Protein AF-A0A7Y4QBX5-F1 (afdb_monomer_lite)

Radius of gyration: 26.37 Å; chains: 1; bounding box: 96×50×68 Å

Foldseek 3Di:
DDDDDDDDDDPDDPPPDPDPPCPPPPPAQPLQCVPCPVNDDLVDADDPQPDDDPPVLPAFLDDPDHDDSLQVVLVVCQQPFLLLAQVSPAHQCQALPVVVQGHHPDQFGFADAGTDPGGGDRPPCVRSDPQQFDDPVSPARHPVSVVVVLSLDCGHRFQVVPPPGNHVVVSVVSLVVRVNSVSSCCSRPNDD

Structure (mmCIF, N/CA/C/O backbone):
data_AF-A0A7Y4QBX5-F1
#
_entry.id   AF-A0A7Y4QBX5-F1
#
loop_
_atom_site.group_PDB
_atom_site.id
_atom_site.type_symbol
_atom_site.label_atom_id
_atom_site.label_alt_id
_atom_site.label_comp_id
_atom_site.label_asym_id
_atom_site.label_entity_id
_atom_site.label_seq_id
_atom_site.pdbx_PDB_ins_code
_atom_site.Cartn_x
_atom_site.Cartn_y
_atom_site.Cartn_z
_atom_site.occupancy
_atom_site.B_iso_or_equiv
_atom_site.auth_seq_id
_atom_site.auth_comp_id
_atom_site.auth_asym_id
_atom_site.auth_atom_id
_atom_site.pdbx_PDB_model_num
ATOM 1 N N . MET A 1 1 ? 78.819 -32.591 42.855 1.00 45.09 1 MET A N 1
ATOM 2 C CA . MET A 1 1 ? 78.230 -32.259 41.538 1.00 45.09 1 MET A CA 1
ATOM 3 C C . MET A 1 1 ? 76.715 -32.407 41.640 1.00 45.09 1 MET A C 1
ATOM 5 O O . MET A 1 1 ? 76.197 -33.494 41.429 1.00 45.09 1 MET A O 1
ATOM 9 N N . LEU A 1 2 ? 76.023 -31.345 42.063 1.00 40.00 2 LEU A N 1
ATOM 10 C CA . LEU A 1 2 ? 74.557 -31.274 42.110 1.00 40.00 2 LEU A CA 1
ATOM 11 C C . LEU A 1 2 ? 74.053 -30.807 40.735 1.00 40.00 2 LEU A C 1
ATOM 13 O O . LEU A 1 2 ? 74.530 -29.790 40.237 1.00 40.00 2 LEU A O 1
ATOM 17 N N . LYS A 1 3 ? 73.114 -31.536 40.121 1.00 47.19 3 LYS A N 1
ATOM 18 C CA . LYS A 1 3 ? 72.384 -31.085 38.924 1.00 47.19 3 LYS A CA 1
ATOM 19 C C . LYS A 1 3 ? 71.054 -30.446 39.356 1.00 47.19 3 LYS A C 1
ATOM 21 O O . LYS A 1 3 ? 70.374 -31.047 40.187 1.00 47.19 3 LYS A O 1
ATOM 26 N N . PRO A 1 4 ? 70.662 -29.281 38.815 1.00 55.44 4 PRO A N 1
ATOM 27 C CA . PRO A 1 4 ? 69.373 -28.673 39.117 1.00 55.44 4 PRO A CA 1
ATOM 28 C C . PRO A 1 4 ? 68.246 -29.368 38.337 1.00 55.44 4 PRO A C 1
ATOM 30 O O . PRO A 1 4 ? 68.368 -29.637 37.142 1.00 55.44 4 PRO A O 1
ATOM 33 N N . PHE A 1 5 ? 67.153 -29.668 39.037 1.00 47.38 5 PHE A N 1
ATOM 34 C CA . PHE A 1 5 ? 65.905 -30.187 38.482 1.00 47.38 5 PHE A CA 1
ATOM 35 C C . PHE A 1 5 ? 65.088 -28.998 37.951 1.00 47.38 5 PHE A C 1
ATOM 37 O O . PHE A 1 5 ? 64.531 -28.229 38.731 1.00 47.38 5 PHE A O 1
ATOM 44 N N . SER A 1 6 ? 65.038 -28.814 36.631 1.00 53.28 6 SER A N 1
ATOM 45 C CA . SER A 1 6 ? 64.137 -27.840 36.004 1.00 53.28 6 SER A CA 1
ATOM 46 C C . SER A 1 6 ? 62.733 -28.435 35.910 1.00 53.28 6 SER A C 1
ATOM 48 O O . SER A 1 6 ? 62.487 -29.346 35.123 1.00 53.28 6 SER A O 1
ATOM 50 N N . ILE A 1 7 ? 61.813 -27.920 36.724 1.00 52.97 7 ILE A N 1
ATOM 51 C CA . ILE A 1 7 ? 60.379 -28.213 36.650 1.00 52.97 7 ILE A CA 1
ATOM 52 C C . ILE A 1 7 ? 59.801 -27.417 35.473 1.00 52.97 7 ILE A C 1
ATOM 54 O O . ILE A 1 7 ? 59.701 -26.194 35.534 1.00 52.97 7 ILE A O 1
ATOM 58 N N . PHE A 1 8 ? 59.429 -28.104 34.392 1.00 51.44 8 PHE A N 1
ATOM 59 C CA . PHE A 1 8 ? 58.626 -27.527 33.313 1.00 51.44 8 PHE A CA 1
ATOM 60 C C . PHE A 1 8 ? 57.148 -27.577 33.725 1.00 51.44 8 PHE A C 1
ATOM 62 O O . PHE A 1 8 ? 56.535 -28.643 33.738 1.00 51.44 8 PHE A O 1
ATOM 69 N N . ILE A 1 9 ? 56.576 -26.425 34.083 1.00 53.94 9 ILE A N 1
ATOM 70 C CA . ILE A 1 9 ? 55.129 -26.267 34.275 1.00 53.94 9 ILE A CA 1
ATOM 71 C C . ILE A 1 9 ? 54.486 -26.211 32.885 1.00 53.94 9 ILE A C 1
ATOM 73 O O . ILE A 1 9 ? 54.636 -25.233 32.155 1.00 53.94 9 ILE A O 1
ATOM 77 N N . LEU A 1 10 ? 53.792 -27.284 32.506 1.00 51.03 10 LEU A N 1
ATOM 78 C CA . LEU A 1 10 ? 52.988 -27.348 31.289 1.00 51.03 10 LEU A CA 1
ATOM 79 C C . LEU A 1 10 ? 51.648 -26.639 31.551 1.00 51.03 10 LEU A C 1
ATOM 81 O O . LEU A 1 10 ? 50.727 -27.224 32.116 1.00 51.03 10 LEU A O 1
ATOM 85 N N . CYS A 1 11 ? 51.545 -25.364 31.169 1.00 46.53 11 CYS A N 1
ATOM 86 C CA . CYS A 1 11 ? 50.270 -24.646 31.125 1.00 46.53 11 CYS A CA 1
ATOM 87 C C . CYS A 1 11 ? 49.366 -25.275 30.055 1.00 46.53 11 CYS A C 1
ATOM 89 O O . CYS A 1 11 ? 49.568 -25.065 28.859 1.00 46.53 11 CYS A O 1
ATOM 91 N N . ALA A 1 12 ? 48.360 -26.038 30.481 1.00 54.25 12 ALA A N 1
ATOM 92 C CA . ALA A 1 12 ? 47.286 -26.495 29.612 1.00 54.25 12 ALA A CA 1
ATOM 93 C C . ALA A 1 12 ? 46.386 -25.301 29.251 1.00 54.25 12 ALA A C 1
ATOM 95 O O . ALA A 1 12 ? 45.578 -24.844 30.058 1.00 54.25 12 ALA A O 1
ATOM 96 N N . VAL A 1 13 ? 46.542 -24.776 28.035 1.00 56.28 13 VAL A N 1
ATOM 97 C CA . VAL A 1 13 ? 45.621 -23.791 27.458 1.00 56.28 13 VAL A CA 1
ATOM 98 C C . VAL A 1 13 ? 44.346 -24.529 27.054 1.00 56.28 13 VAL A C 1
ATOM 100 O O . VAL A 1 13 ? 44.310 -25.229 26.044 1.00 56.28 13 VAL A O 1
ATOM 103 N N . VAL A 1 14 ? 43.295 -24.394 27.861 1.00 56.50 14 VAL A N 1
ATOM 104 C CA . VAL A 1 14 ? 41.948 -24.852 27.509 1.00 56.50 14 VAL A CA 1
ATOM 105 C C . VAL A 1 14 ? 41.384 -23.869 26.485 1.00 56.50 14 VAL A C 1
ATOM 107 O O . VAL A 1 14 ? 40.924 -22.785 26.838 1.00 56.50 14 VAL A O 1
ATOM 110 N N . MET A 1 15 ? 41.439 -24.225 25.201 1.00 51.78 15 MET A N 1
ATOM 111 C CA . MET A 1 15 ? 40.696 -23.504 24.170 1.00 51.78 15 MET A CA 1
ATOM 112 C C . MET A 1 15 ? 39.217 -23.879 24.285 1.00 51.78 15 MET A C 1
ATOM 114 O O . MET A 1 15 ? 38.776 -24.901 23.762 1.00 51.78 15 MET A O 1
ATOM 118 N N . ALA A 1 16 ? 38.452 -23.057 25.003 1.00 53.16 16 ALA A N 1
ATOM 119 C CA . ALA A 1 16 ? 36.998 -23.092 24.960 1.00 53.16 16 ALA A CA 1
ATOM 120 C C . ALA A 1 16 ? 36.542 -22.576 23.586 1.00 53.16 16 ALA A C 1
ATOM 122 O O . ALA A 1 16 ? 36.486 -21.373 23.334 1.00 53.16 16 ALA A O 1
ATOM 123 N N . SER A 1 17 ? 36.268 -23.507 22.674 1.00 52.62 17 SER A N 1
ATOM 124 C CA . SER A 1 17 ? 35.617 -23.221 21.400 1.00 52.62 17 SER A CA 1
ATOM 125 C C . SER A 1 17 ? 34.136 -22.950 21.664 1.00 52.62 17 SER A C 1
ATOM 127 O O . SER A 1 17 ? 33.346 -23.877 21.825 1.00 52.62 17 SER A O 1
ATOM 129 N N . CYS A 1 18 ? 33.752 -21.676 21.740 1.00 46.62 18 CYS A N 1
ATOM 130 C CA . CYS A 1 18 ? 32.351 -21.277 21.652 1.00 46.62 18 CYS A CA 1
ATOM 131 C C . CYS A 1 18 ? 31.893 -21.417 20.196 1.00 46.62 18 CYS A C 1
ATOM 133 O O . CYS A 1 18 ? 31.931 -20.457 19.426 1.00 46.62 18 CYS A O 1
ATOM 135 N N . SER A 1 19 ? 31.433 -22.603 19.805 1.00 48.06 19 SER A N 1
ATOM 136 C CA . SER A 1 19 ? 30.523 -22.706 18.669 1.00 48.06 19 SER A CA 1
ATOM 137 C C . SER A 1 19 ? 29.217 -22.029 19.079 1.00 48.06 19 SER A C 1
ATOM 139 O O . SER A 1 19 ? 28.492 -22.542 19.928 1.00 48.06 19 SER A O 1
ATOM 141 N N . LYS A 1 20 ? 28.919 -20.859 18.500 1.00 43.41 20 LYS A N 1
ATOM 142 C CA . LYS A 1 20 ? 27.542 -20.358 18.441 1.00 43.41 20 LYS A CA 1
ATOM 143 C C . LYS A 1 20 ? 26.736 -21.440 17.727 1.00 43.41 20 LYS A C 1
ATOM 145 O O . LYS A 1 20 ? 26.788 -21.537 16.503 1.00 43.41 20 LYS A O 1
ATOM 150 N N . GLU A 1 21 ? 26.054 -22.290 18.485 1.00 41.25 21 GLU A N 1
ATOM 151 C CA . GLU A 1 21 ? 25.015 -23.132 17.918 1.00 41.25 21 GLU A CA 1
ATOM 152 C C . GLU A 1 21 ? 23.962 -22.189 17.343 1.00 41.25 21 GLU A C 1
ATOM 154 O O . GLU A 1 21 ? 23.357 -21.380 18.048 1.00 41.25 21 GLU A O 1
ATOM 159 N N . ASN A 1 22 ? 23.822 -22.216 16.021 1.00 45.41 22 ASN A N 1
ATOM 160 C CA . ASN A 1 22 ? 22.822 -21.444 15.307 1.00 45.41 22 ASN A CA 1
ATOM 161 C C . ASN A 1 22 ? 21.465 -22.144 15.453 1.00 45.41 22 ASN A C 1
ATOM 163 O O . ASN A 1 22 ? 20.907 -22.663 14.492 1.00 45.41 22 ASN A O 1
ATOM 167 N N . THR A 1 23 ? 20.944 -22.176 16.677 1.00 37.47 23 THR A N 1
ATOM 168 C CA . THR A 1 23 ? 19.621 -22.713 17.031 1.00 37.47 23 THR A CA 1
ATOM 169 C C . THR A 1 23 ? 18.526 -21.657 16.806 1.00 37.47 23 THR A C 1
ATOM 171 O O . THR A 1 23 ? 17.507 -21.644 17.484 1.00 37.47 23 THR A O 1
ATOM 174 N N . ALA A 1 24 ? 18.741 -20.726 15.867 1.00 41.31 24 ALA A N 1
ATOM 175 C CA . ALA A 1 24 ? 17.918 -19.532 15.657 1.00 41.31 24 ALA A CA 1
ATOM 176 C C . ALA A 1 24 ? 16.881 -19.662 14.524 1.00 41.31 24 ALA A C 1
ATOM 178 O O . ALA A 1 24 ? 16.290 -18.666 14.119 1.00 41.31 24 ALA A O 1
ATOM 179 N N . THR A 1 25 ? 16.648 -20.856 13.972 1.00 49.91 25 THR A N 1
ATOM 180 C CA . THR A 1 25 ? 15.814 -21.012 12.763 1.00 49.91 25 THR A CA 1
ATOM 181 C C . THR A 1 25 ? 14.385 -21.496 13.024 1.00 49.91 25 THR A C 1
ATOM 183 O O . THR A 1 25 ? 13.549 -21.411 12.127 1.00 49.91 25 THR A O 1
ATOM 186 N N . VAL A 1 26 ? 14.058 -21.964 14.234 1.00 47.94 26 VAL A N 1
ATOM 187 C CA . VAL A 1 26 ? 12.742 -22.579 14.513 1.00 47.94 26 VAL A CA 1
ATOM 188 C C . VAL A 1 26 ? 11.731 -21.589 15.118 1.00 47.94 26 VAL A C 1
ATOM 190 O O . VAL A 1 26 ? 10.542 -21.680 14.818 1.00 47.94 26 VAL A O 1
ATOM 193 N N . GLU A 1 27 ? 12.186 -20.581 15.870 1.00 59.06 27 GLU A N 1
ATOM 194 C CA . GLU A 1 27 ? 11.319 -19.605 16.567 1.00 59.06 27 GLU A CA 1
ATOM 195 C C . GLU A 1 27 ? 11.156 -18.250 15.864 1.00 59.06 27 GLU A C 1
ATOM 197 O O . GLU A 1 27 ? 10.423 -17.384 16.338 1.00 59.06 27 GLU A O 1
ATOM 202 N N . GLN A 1 28 ? 11.809 -18.031 14.723 1.00 78.56 28 GLN A N 1
ATOM 203 C CA . GLN A 1 28 ? 11.691 -16.753 14.032 1.00 78.56 28 GLN A CA 1
ATOM 204 C C . GLN A 1 28 ? 10.324 -16.658 13.324 1.00 78.56 28 GLN A C 1
ATOM 206 O O . GLN A 1 28 ? 9.908 -17.580 12.606 1.00 78.56 28 GLN A O 1
ATOM 211 N N . TYR A 1 29 ? 9.645 -15.524 13.520 1.00 90.94 29 TYR A N 1
ATOM 212 C CA . TYR A 1 29 ? 8.419 -15.115 12.824 1.00 90.94 29 TYR A CA 1
ATOM 213 C C . TYR A 1 29 ? 7.128 -15.883 13.190 1.00 90.94 29 TYR A C 1
ATOM 215 O O . TYR A 1 29 ? 6.408 -16.385 12.316 1.00 90.94 29 TYR A O 1
ATOM 223 N N . THR A 1 30 ? 6.840 -16.031 14.486 1.00 93.81 30 THR A N 1
ATOM 224 C CA . THR A 1 30 ? 5.654 -16.773 14.960 1.00 93.81 30 THR A CA 1
ATOM 225 C C . THR A 1 30 ? 4.347 -16.023 14.711 1.00 93.81 30 THR A C 1
ATOM 227 O O . THR A 1 30 ? 3.348 -16.662 14.374 1.00 93.81 30 THR A O 1
ATOM 230 N N . ALA A 1 31 ? 4.342 -14.691 14.808 1.00 95.31 31 ALA A N 1
ATOM 231 C CA . ALA A 1 31 ? 3.152 -13.883 14.563 1.00 95.31 31 ALA A CA 1
ATOM 232 C C . ALA A 1 31 ? 2.746 -13.875 13.081 1.00 95.31 31 ALA A C 1
ATOM 234 O O . ALA A 1 31 ? 1.554 -13.924 12.773 1.00 95.31 31 ALA A O 1
ATOM 235 N N . ILE A 1 32 ? 3.710 -13.880 12.153 1.00 95.06 32 ILE A N 1
ATOM 236 C CA . ILE A 1 32 ? 3.440 -14.062 10.720 1.00 95.06 32 ILE A CA 1
ATOM 237 C C . ILE A 1 32 ? 2.794 -15.428 10.488 1.00 95.06 32 ILE A C 1
ATOM 239 O O . ILE A 1 32 ? 1.735 -15.506 9.864 1.00 95.06 32 ILE A O 1
ATOM 243 N N . LYS A 1 33 ? 3.403 -16.501 11.010 1.00 92.81 33 LYS A N 1
ATOM 244 C CA . LYS A 1 33 ? 2.915 -17.877 10.820 1.00 92.81 33 LYS A CA 1
ATOM 245 C C . LYS A 1 33 ? 1.509 -18.079 11.391 1.00 92.81 33 LYS A C 1
ATOM 247 O O . LYS A 1 33 ? 0.708 -18.779 10.775 1.00 92.81 33 LYS A O 1
ATOM 252 N N . SER A 1 34 ? 1.204 -17.474 12.541 1.00 93.81 34 SER A N 1
ATOM 253 C CA . SER A 1 34 ? -0.115 -17.579 13.174 1.00 93.81 34 SER A CA 1
ATOM 254 C C . SER A 1 34 ? -1.184 -16.742 12.467 1.00 93.81 34 SER A C 1
ATOM 256 O O . SER A 1 34 ? -2.318 -17.194 12.338 1.00 93.81 34 SER A O 1
ATOM 258 N N . THR A 1 35 ? -0.832 -15.552 11.974 1.00 95.50 35 THR A N 1
ATOM 259 C CA . THR A 1 35 ? -1.785 -14.630 11.333 1.00 95.50 35 THR A CA 1
ATOM 260 C C . THR A 1 35 ? -2.090 -15.036 9.892 1.00 95.50 35 THR A C 1
ATOM 262 O O . THR A 1 35 ? -3.244 -15.027 9.469 1.00 95.50 35 THR A O 1
ATOM 265 N N . PHE A 1 36 ? -1.066 -15.414 9.126 1.00 94.19 36 PHE A N 1
ATOM 266 C CA . PHE A 1 36 ? -1.162 -15.679 7.688 1.00 94.19 36 PHE A CA 1
ATOM 267 C C . PHE A 1 36 ? -1.073 -17.169 7.366 1.00 94.19 36 PHE A C 1
ATOM 269 O O . PHE A 1 36 ? -0.442 -17.527 6.374 1.00 94.19 36 PHE A O 1
ATOM 276 N N . VAL A 1 37 ? -1.662 -18.031 8.204 1.00 85.19 37 VAL A N 1
ATOM 277 C CA . VAL A 1 37 ? -1.574 -19.504 8.145 1.00 85.19 37 VAL A CA 1
ATOM 278 C C . VAL A 1 37 ? -1.444 -20.029 6.705 1.00 85.19 37 VAL A C 1
ATOM 280 O O . VAL A 1 37 ? -2.351 -19.875 5.888 1.00 85.19 37 VAL A O 1
ATOM 283 N N . ALA A 1 38 ? -0.283 -20.619 6.394 1.00 78.00 38 ALA A N 1
ATOM 284 C CA . ALA A 1 38 ? 0.098 -21.187 5.089 1.00 78.00 38 ALA A CA 1
ATOM 285 C C . ALA A 1 38 ? 0.119 -20.231 3.870 1.00 78.00 38 ALA A C 1
ATOM 287 O O . ALA A 1 38 ? 0.445 -20.657 2.765 1.00 78.00 38 ALA A O 1
ATOM 288 N N . THR A 1 39 ? -0.186 -18.947 4.046 1.00 88.94 39 THR A N 1
ATOM 289 C CA . THR A 1 39 ? -0.181 -17.926 2.984 1.00 88.94 39 THR A CA 1
ATOM 290 C C . THR A 1 39 ? 1.162 -17.203 2.884 1.00 88.94 39 THR A C 1
ATOM 292 O O . THR A 1 39 ? 1.579 -16.832 1.787 1.00 88.94 39 THR A O 1
ATOM 295 N N . ILE A 1 40 ? 1.853 -17.002 4.012 1.00 94.00 40 ILE A N 1
ATOM 296 C CA . ILE A 1 40 ? 3.194 -16.406 4.056 1.00 94.00 40 ILE A CA 1
ATOM 297 C C . ILE A 1 40 ? 4.127 -17.335 4.829 1.00 94.00 40 ILE A C 1
ATOM 299 O O . ILE A 1 40 ? 3.936 -17.560 6.023 1.00 94.00 40 ILE A O 1
ATOM 303 N N . ASP A 1 41 ? 5.156 -17.835 4.145 1.00 93.19 41 ASP A N 1
ATOM 304 C CA . ASP A 1 41 ? 6.284 -18.538 4.753 1.00 93.19 41 ASP A CA 1
ATOM 305 C C . ASP A 1 41 ? 7.530 -17.633 4.713 1.00 93.19 41 ASP A C 1
ATOM 307 O O . ASP A 1 41 ? 8.100 -17.433 3.637 1.00 93.19 41 ASP A O 1
ATOM 311 N N . PRO A 1 42 ? 7.978 -17.088 5.861 1.00 92.62 42 PRO A N 1
ATOM 312 C CA . PRO A 1 42 ? 9.176 -16.251 5.946 1.00 92.62 42 PRO A CA 1
ATOM 313 C C . PRO A 1 42 ? 10.455 -16.913 5.424 1.00 92.62 42 PRO A C 1
ATOM 315 O O . PRO A 1 42 ? 11.365 -16.205 4.998 1.00 92.62 42 PRO A O 1
ATOM 318 N N . ALA A 1 43 ? 10.532 -18.248 5.434 1.00 91.44 43 ALA A N 1
ATOM 319 C CA . ALA A 1 43 ? 11.677 -18.983 4.904 1.00 91.44 43 ALA A CA 1
ATOM 320 C C . ALA A 1 43 ? 11.595 -19.199 3.382 1.00 91.44 43 ALA A C 1
ATOM 322 O O . ALA A 1 43 ? 12.625 -19.389 2.739 1.00 91.44 43 ALA A O 1
ATOM 323 N N . ASN A 1 44 ? 10.393 -19.150 2.796 1.00 93.00 44 ASN A N 1
ATOM 324 C CA . ASN A 1 44 ? 10.134 -19.479 1.392 1.00 93.00 44 ASN A CA 1
ATOM 325 C C . ASN A 1 44 ? 9.186 -18.460 0.742 1.00 93.00 44 ASN A C 1
ATOM 327 O O . ASN A 1 44 ? 8.083 -18.780 0.294 1.00 93.00 44 ASN A O 1
ATOM 331 N N . LEU A 1 45 ? 9.622 -17.202 0.690 1.00 94.81 45 LEU A N 1
ATOM 332 C CA . LEU A 1 45 ? 8.843 -16.128 0.080 1.00 94.81 45 LEU A CA 1
ATOM 333 C C . LEU A 1 45 ? 8.671 -16.314 -1.434 1.00 94.81 45 LEU A C 1
ATOM 335 O O . LEU A 1 45 ? 9.545 -16.825 -2.135 1.00 94.81 45 LEU A O 1
ATOM 339 N N . SER A 1 46 ? 7.555 -15.801 -1.958 1.00 94.44 46 SER A N 1
ATOM 340 C CA . SER A 1 46 ? 7.335 -15.709 -3.405 1.00 94.44 46 SER A CA 1
ATOM 341 C C . SER A 1 46 ? 8.443 -14.894 -4.083 1.00 94.44 46 SER A C 1
ATOM 343 O O . SER A 1 46 ? 8.888 -13.869 -3.564 1.00 94.44 46 SER A O 1
ATOM 345 N N . ASN A 1 47 ? 8.859 -15.330 -5.273 1.00 94.94 47 ASN A N 1
ATOM 346 C CA . ASN A 1 47 ? 9.922 -14.682 -6.038 1.00 94.94 47 ASN A CA 1
ATOM 347 C C . ASN A 1 47 ? 9.428 -13.402 -6.738 1.00 94.94 47 ASN A C 1
ATOM 349 O O . ASN A 1 47 ? 9.182 -13.407 -7.939 1.00 94.94 47 ASN A O 1
ATOM 353 N N . TYR A 1 48 ? 9.269 -12.304 -6.007 1.00 94.12 48 TYR A N 1
ATOM 354 C CA . TYR A 1 48 ? 8.905 -10.999 -6.569 1.00 94.12 48 TYR A CA 1
ATOM 355 C C . TYR A 1 48 ? 10.088 -10.259 -7.209 1.00 94.12 48 TYR A C 1
ATOM 357 O O . TYR A 1 48 ? 9.899 -9.526 -8.178 1.00 94.12 48 TYR A O 1
ATOM 365 N N . ALA A 1 49 ? 11.302 -10.441 -6.686 1.00 92.50 49 ALA A N 1
ATOM 366 C CA . ALA A 1 49 ? 12.487 -9.700 -7.114 1.00 92.50 49 ALA A CA 1
ATOM 367 C C . ALA A 1 49 ? 12.990 -10.121 -8.506 1.00 92.50 49 ALA A C 1
ATOM 369 O O . ALA A 1 49 ? 13.409 -9.272 -9.290 1.00 92.50 49 ALA A O 1
ATOM 370 N N . ALA A 1 50 ? 12.917 -11.414 -8.843 1.00 91.00 50 ALA A N 1
ATOM 371 C CA . ALA A 1 50 ? 13.426 -11.952 -10.107 1.00 91.00 50 ALA A CA 1
ATOM 372 C C . ALA A 1 50 ? 12.299 -12.322 -11.087 1.00 91.00 50 ALA A C 1
ATOM 374 O O . ALA A 1 50 ? 12.293 -13.404 -11.675 1.00 91.00 50 ALA A O 1
ATOM 375 N N . GLN A 1 51 ? 11.327 -11.422 -11.260 1.00 89.75 51 GLN A N 1
ATOM 376 C CA . GLN A 1 51 ? 10.288 -11.557 -12.284 1.00 89.75 51 GLN A CA 1
ATOM 377 C C . GLN A 1 51 ? 10.860 -11.268 -13.678 1.00 89.75 51 GLN A C 1
ATOM 379 O O . GLN A 1 51 ? 11.554 -10.269 -13.886 1.00 89.75 51 GLN A O 1
ATOM 384 N N . THR A 1 52 ? 10.547 -12.122 -14.654 1.00 90.19 52 THR A N 1
ATOM 385 C CA . THR A 1 52 ? 10.910 -11.876 -16.053 1.00 90.19 52 THR A CA 1
ATOM 386 C C . THR A 1 52 ? 9.961 -10.852 -16.669 1.00 90.19 52 THR A C 1
ATOM 388 O O . THR A 1 52 ? 8.761 -10.837 -16.398 1.00 90.19 52 THR A O 1
ATOM 391 N N . LYS A 1 53 ? 10.499 -9.984 -17.528 1.00 89.62 53 LYS A N 1
ATOM 392 C CA . LYS A 1 53 ? 9.708 -9.074 -18.360 1.00 89.62 53 LYS A CA 1
ATOM 393 C C . LYS A 1 53 ? 10.057 -9.297 -19.832 1.00 89.62 53 LYS A C 1
ATOM 395 O O . LYS A 1 53 ? 11.212 -9.615 -20.123 1.00 89.62 53 LYS A O 1
ATOM 400 N N . PRO A 1 54 ? 9.104 -9.139 -20.764 1.00 92.31 54 PRO A N 1
ATOM 401 C CA . PRO A 1 54 ? 9.403 -9.204 -22.188 1.00 92.31 54 PRO A CA 1
ATOM 402 C C . PRO A 1 54 ? 10.507 -8.220 -22.590 1.00 92.31 54 PRO A C 1
ATOM 404 O O . PRO A 1 54 ? 10.557 -7.103 -22.076 1.00 92.31 54 PRO A O 1
ATOM 407 N N . ALA A 1 55 ? 11.350 -8.605 -23.552 1.00 94.00 55 ALA A N 1
ATOM 408 C CA . ALA A 1 55 ? 12.504 -7.805 -23.984 1.00 94.00 55 ALA A CA 1
ATOM 409 C C . ALA A 1 55 ? 12.131 -6.404 -24.507 1.00 94.00 55 ALA A C 1
ATOM 411 O O . ALA A 1 55 ? 12.941 -5.485 -24.441 1.00 94.00 55 ALA A O 1
ATOM 412 N N . TYR A 1 56 ? 10.898 -6.220 -24.990 1.00 92.38 56 TYR A N 1
ATOM 413 C CA . TYR A 1 56 ? 10.402 -4.919 -25.444 1.00 92.38 56 TYR A CA 1
ATOM 414 C C . TYR A 1 56 ? 10.054 -3.954 -24.293 1.00 92.38 56 TYR A C 1
ATOM 416 O O . TYR A 1 56 ? 9.861 -2.763 -24.536 1.00 92.38 56 TYR A O 1
ATOM 424 N N . ILE A 1 57 ? 9.981 -4.420 -23.037 1.00 91.62 57 ILE A N 1
ATOM 425 C CA . ILE A 1 57 ? 9.813 -3.548 -21.867 1.00 91.62 57 ILE A CA 1
ATOM 426 C C . ILE A 1 57 ? 11.182 -3.001 -21.463 1.00 91.62 57 ILE A C 1
ATOM 428 O O . ILE A 1 57 ? 11.900 -3.576 -20.646 1.00 91.62 57 ILE A O 1
ATOM 432 N N . VAL A 1 58 ? 11.536 -1.858 -22.042 1.00 91.50 58 VAL A N 1
ATOM 433 C CA . VAL A 1 58 ? 12.829 -1.186 -21.820 1.00 91.50 58 VAL A CA 1
ATOM 434 C C . VAL A 1 58 ? 12.773 -0.079 -20.765 1.00 91.50 58 VAL A C 1
ATOM 436 O O . VAL A 1 58 ? 13.801 0.495 -20.419 1.00 91.50 58 VAL A O 1
ATOM 439 N N . LYS A 1 59 ? 11.577 0.255 -20.271 1.00 90.81 59 LYS A N 1
ATOM 440 C CA . LYS A 1 59 ? 11.353 1.317 -19.283 1.00 90.81 59 LYS A CA 1
ATOM 441 C C . LYS A 1 59 ? 11.182 0.731 -17.891 1.00 90.81 59 LYS A C 1
ATOM 443 O O . LYS A 1 59 ? 10.626 -0.354 -17.741 1.00 90.81 59 LYS A O 1
ATOM 448 N N . ASP A 1 60 ? 11.694 1.448 -16.902 1.00 89.81 60 ASP A N 1
ATOM 449 C CA . ASP A 1 60 ? 11.595 1.127 -15.484 1.00 89.81 60 ASP A CA 1
ATOM 450 C C . ASP A 1 60 ? 11.800 2.428 -14.698 1.00 89.81 60 ASP A C 1
ATOM 452 O O . ASP A 1 60 ? 12.873 3.023 -14.778 1.00 89.81 60 ASP A O 1
ATOM 456 N N . ASN A 1 61 ? 10.764 2.907 -14.012 1.00 87.44 61 ASN A N 1
ATOM 457 C CA . ASN A 1 61 ? 10.823 4.114 -13.187 1.00 87.44 61 ASN A CA 1
ATOM 458 C C . ASN A 1 61 ? 11.104 3.803 -11.708 1.00 87.44 61 ASN A C 1
ATOM 460 O O . ASN A 1 61 ? 11.022 4.705 -10.876 1.00 87.44 61 ASN A O 1
ATOM 464 N N . THR A 1 62 ? 11.466 2.555 -11.380 1.00 84.81 62 THR A N 1
ATOM 465 C CA . THR A 1 62 ? 11.952 2.206 -10.040 1.00 84.81 62 THR A CA 1
ATOM 466 C C . THR A 1 62 ? 13.210 3.019 -9.752 1.00 84.81 62 THR A C 1
ATOM 468 O O . THR A 1 62 ? 14.189 2.934 -10.493 1.00 84.81 62 THR A O 1
ATOM 471 N N . THR A 1 63 ? 13.172 3.831 -8.698 1.00 78.56 63 THR A N 1
ATOM 472 C CA . THR A 1 63 ? 14.283 4.714 -8.327 1.00 78.56 63 THR A CA 1
ATOM 473 C C . THR A 1 63 ? 15.203 4.024 -7.312 1.00 78.56 63 THR A C 1
ATOM 475 O O . THR A 1 63 ? 15.858 3.037 -7.634 1.00 78.56 63 THR A O 1
ATOM 478 N N . THR A 1 64 ? 15.263 4.515 -6.076 1.00 84.19 64 THR A N 1
ATOM 479 C CA . THR A 1 64 ? 16.181 4.064 -5.020 1.00 84.19 64 THR A CA 1
ATOM 480 C C . THR A 1 64 ? 15.646 2.894 -4.190 1.00 84.19 64 THR A C 1
ATOM 482 O O . THR A 1 64 ? 16.338 2.433 -3.286 1.00 84.19 64 THR A O 1
ATOM 485 N N . ASN A 1 65 ? 14.439 2.406 -4.489 1.00 85.12 65 ASN A N 1
ATOM 486 C CA . ASN A 1 65 ? 13.750 1.353 -3.746 1.00 85.12 65 ASN A CA 1
ATOM 487 C C . ASN A 1 65 ? 13.716 0.036 -4.552 1.00 85.12 65 ASN A C 1
ATOM 489 O O . ASN A 1 65 ? 12.764 -0.207 -5.300 1.00 85.12 65 ASN A O 1
ATOM 493 N N . PRO A 1 66 ? 14.768 -0.803 -4.483 1.00 88.31 66 PRO A N 1
ATOM 494 C CA . PRO A 1 66 ? 14.809 -2.049 -5.234 1.00 88.31 66 PRO A CA 1
ATOM 495 C C . PRO A 1 66 ? 13.758 -3.041 -4.725 1.00 88.31 66 PRO A C 1
ATOM 497 O O . PRO A 1 66 ? 13.507 -3.163 -3.528 1.00 88.31 66 PRO A O 1
ATOM 500 N N . ILE A 1 67 ? 13.186 -3.825 -5.638 1.00 91.88 67 ILE A N 1
ATOM 501 C CA . ILE A 1 67 ? 12.224 -4.866 -5.270 1.00 91.88 67 ILE A CA 1
ATOM 502 C C . ILE A 1 67 ? 12.958 -6.028 -4.598 1.00 91.88 67 ILE A C 1
ATOM 504 O O . ILE A 1 67 ? 13.757 -6.718 -5.230 1.00 91.88 67 ILE A O 1
ATOM 508 N N . THR A 1 68 ? 12.620 -6.292 -3.339 1.00 95.94 68 THR A N 1
ATOM 509 C CA . THR A 1 68 ? 13.009 -7.504 -2.609 1.00 95.94 68 THR A CA 1
ATOM 510 C C . THR A 1 68 ? 11.793 -8.411 -2.410 1.00 95.94 68 THR A C 1
ATOM 512 O O . THR A 1 68 ? 10.651 -7.946 -2.394 1.00 95.94 68 THR A O 1
ATOM 515 N N . ASN A 1 69 ? 12.006 -9.723 -2.246 1.00 97.38 69 ASN A N 1
ATOM 516 C CA . ASN A 1 69 ? 10.900 -10.656 -1.984 1.00 97.38 69 ASN A CA 1
ATOM 517 C C . ASN A 1 69 ? 10.173 -10.316 -0.675 1.00 97.38 69 ASN A C 1
ATOM 519 O O . ASN A 1 69 ? 8.944 -10.370 -0.616 1.00 97.38 69 ASN A O 1
ATOM 523 N N . SER A 1 70 ? 10.922 -9.932 0.360 1.00 96.94 70 SER A N 1
ATOM 524 C CA . SER A 1 70 ? 10.384 -9.547 1.665 1.00 96.94 70 SER A CA 1
ATOM 525 C C . SER A 1 70 ? 9.671 -8.196 1.627 1.00 96.94 70 SER A C 1
ATOM 527 O O . SER A 1 70 ? 8.533 -8.110 2.084 1.00 96.94 70 SER A O 1
ATOM 529 N N . GLY A 1 71 ? 10.259 -7.179 0.991 1.00 96.75 71 GLY A N 1
ATOM 530 C CA . GLY A 1 71 ? 9.628 -5.869 0.804 1.00 96.75 71 GLY A CA 1
ATOM 531 C C . GLY A 1 71 ? 8.332 -5.952 -0.004 1.00 96.75 71 GLY A C 1
ATOM 532 O O . GLY A 1 71 ? 7.309 -5.408 0.406 1.00 96.75 71 GLY A O 1
ATOM 533 N N . ALA A 1 72 ? 8.321 -6.716 -1.101 1.00 96.94 72 ALA A N 1
ATOM 534 C CA . ALA A 1 72 ? 7.108 -6.948 -1.887 1.00 96.94 72 ALA A CA 1
ATOM 535 C C . ALA A 1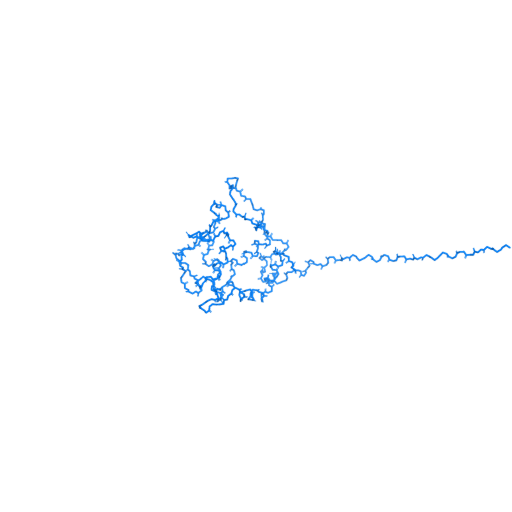 72 ? 6.047 -7.759 -1.121 1.00 96.94 72 ALA A C 1
ATOM 537 O O . ALA A 1 72 ? 4.851 -7.518 -1.287 1.00 96.94 72 ALA A O 1
ATOM 538 N N . THR A 1 73 ? 6.461 -8.693 -0.257 1.00 97.81 73 THR A N 1
ATOM 539 C CA . THR A 1 73 ? 5.536 -9.437 0.614 1.00 97.81 73 THR A CA 1
ATOM 540 C C . THR A 1 73 ? 4.870 -8.510 1.631 1.00 97.81 73 THR A C 1
ATOM 542 O O . THR A 1 73 ? 3.644 -8.521 1.733 1.00 97.81 73 THR A O 1
ATOM 545 N N . LEU A 1 74 ? 5.641 -7.658 2.319 1.00 97.94 74 LEU A N 1
ATOM 546 C CA . LEU A 1 74 ? 5.104 -6.624 3.211 1.00 97.94 74 LEU A CA 1
ATOM 547 C C . LEU A 1 74 ? 4.161 -5.674 2.455 1.00 97.94 74 LEU A C 1
ATOM 549 O O . LEU A 1 74 ? 3.037 -5.443 2.896 1.00 97.94 74 LEU A O 1
ATOM 553 N N . GLY A 1 75 ? 4.577 -5.184 1.284 1.00 97.38 75 GLY A N 1
ATOM 554 C CA . GLY A 1 75 ? 3.749 -4.327 0.434 1.00 97.38 75 GLY A CA 1
ATOM 555 C C . GLY A 1 75 ? 2.432 -4.990 0.027 1.00 97.38 75 GLY A C 1
ATOM 556 O O . GLY A 1 75 ? 1.388 -4.344 0.035 1.00 97.38 75 GLY A O 1
ATOM 557 N N . ARG A 1 76 ? 2.443 -6.298 -0.261 1.00 97.44 76 ARG A N 1
ATOM 558 C CA . ARG A 1 76 ? 1.224 -7.062 -0.551 1.00 97.44 76 ARG A CA 1
ATOM 559 C C . ARG A 1 76 ? 0.303 -7.157 0.661 1.00 97.44 76 ARG A C 1
ATOM 561 O O . ARG A 1 76 ? -0.898 -7.007 0.480 1.00 97.44 76 ARG A O 1
ATOM 568 N N . VAL A 1 77 ? 0.829 -7.401 1.862 1.00 98.19 77 VAL A N 1
ATOM 569 C CA . VAL A 1 77 ? 0.013 -7.397 3.089 1.00 98.19 77 VAL A CA 1
ATOM 570 C C . VAL A 1 77 ? -0.661 -6.035 3.253 1.00 98.19 77 VAL A C 1
ATOM 572 O O . VAL A 1 77 ? -1.888 -5.971 3.285 1.00 98.19 77 VAL A O 1
ATOM 575 N N . LEU A 1 78 ? 0.125 -4.955 3.223 1.00 98.44 78 LEU A N 1
ATOM 576 C CA . LEU A 1 78 ? -0.362 -3.576 3.330 1.00 98.44 78 LEU A CA 1
ATOM 577 C C . LEU A 1 78 ? -1.437 -3.254 2.279 1.00 98.44 78 LEU A C 1
ATOM 579 O O . LEU A 1 78 ? -2.470 -2.681 2.605 1.00 98.44 78 LEU A O 1
ATOM 583 N N . PHE A 1 79 ? -1.244 -3.677 1.027 1.00 98.44 79 PHE A N 1
ATOM 584 C CA . PHE A 1 79 ? -2.169 -3.391 -0.074 1.00 98.44 79 PHE A CA 1
ATOM 585 C C . PHE A 1 79 ? -3.604 -3.887 0.180 1.00 98.44 79 PHE A C 1
ATOM 587 O O . PHE A 1 79 ? -4.577 -3.253 -0.242 1.00 98.44 79 PHE A O 1
ATOM 594 N N . TYR A 1 80 ? -3.747 -5.029 0.855 1.00 98.44 80 TYR A N 1
ATOM 595 C CA . TYR A 1 80 ? -5.048 -5.634 1.145 1.00 98.44 80 TYR A CA 1
ATOM 596 C C . TYR A 1 80 ? -5.545 -5.349 2.567 1.00 98.44 80 TYR A C 1
ATOM 598 O O . TYR A 1 80 ? -6.723 -5.586 2.845 1.00 98.44 80 TYR A O 1
ATOM 606 N N . ASP A 1 81 ? -4.704 -4.812 3.450 1.00 98.38 81 ASP A N 1
ATOM 607 C CA . ASP A 1 81 ? -5.032 -4.643 4.861 1.00 98.38 81 ASP A CA 1
ATOM 608 C C . ASP A 1 81 ? -5.881 -3.393 5.127 1.00 98.38 81 ASP A C 1
ATOM 610 O O . ASP A 1 81 ? -5.494 -2.257 4.846 1.00 98.38 81 ASP A O 1
ATOM 614 N N . LYS A 1 82 ? -7.061 -3.604 5.715 1.00 98.62 82 LYS A N 1
ATOM 615 C CA . LYS A 1 82 ? -7.969 -2.521 6.096 1.00 98.62 82 LYS A CA 1
ATOM 616 C C . LYS A 1 82 ? -7.509 -1.755 7.333 1.00 98.62 82 LYS A C 1
ATOM 618 O O . LYS A 1 82 ? -7.979 -0.637 7.538 1.00 98.62 82 LYS A O 1
ATOM 623 N N . ASN A 1 83 ? -6.566 -2.287 8.118 1.00 98.31 83 ASN A N 1
ATOM 624 C CA . ASN A 1 83 ? -5.974 -1.572 9.252 1.00 98.31 83 ASN A CA 1
ATOM 625 C C . ASN A 1 83 ? -5.298 -0.253 8.837 1.00 98.31 83 ASN A C 1
ATOM 627 O O . ASN A 1 83 ? -5.152 0.638 9.674 1.00 98.31 83 ASN A O 1
ATOM 631 N N . LEU A 1 84 ? -4.958 -0.083 7.554 1.00 98.00 84 LEU A N 1
ATOM 632 C CA . LEU A 1 84 ? -4.442 1.173 7.006 1.00 98.00 84 LEU A CA 1
ATOM 633 C C . LEU A 1 84 ? -5.466 2.314 6.931 1.00 98.00 84 LEU A C 1
ATOM 635 O O . LEU A 1 84 ? -5.075 3.446 6.661 1.00 98.00 84 LEU A O 1
ATOM 639 N N . SER A 1 85 ? -6.756 2.049 7.147 1.00 98.56 85 SER A N 1
ATOM 640 C CA . SER A 1 85 ? -7.796 3.082 7.216 1.00 98.56 85 SER A CA 1
ATOM 641 C C . SER A 1 85 ? -8.210 3.369 8.653 1.00 98.56 85 SER A C 1
ATOM 643 O O . SER A 1 85 ? -8.155 2.484 9.513 1.00 98.56 85 SER A O 1
ATOM 645 N N . LYS A 1 86 ? -8.624 4.609 8.937 1.00 98.25 86 LYS A N 1
ATOM 646 C CA . LYS A 1 86 ? -8.953 5.049 10.302 1.00 98.25 86 LYS A CA 1
ATOM 647 C C . LYS A 1 86 ? -10.034 4.200 10.980 1.00 98.25 86 LYS A C 1
ATOM 649 O O . LYS A 1 86 ? -9.967 3.997 12.188 1.00 98.25 86 LYS A O 1
ATOM 654 N N . ASP A 1 87 ? -10.976 3.656 10.210 1.00 97.88 87 ASP A N 1
ATOM 655 C CA . ASP A 1 87 ? -12.147 2.914 10.693 1.00 97.88 87 ASP A CA 1
ATOM 656 C C . ASP A 1 87 ? -12.126 1.414 10.341 1.00 97.88 87 ASP A C 1
ATOM 658 O O . ASP A 1 87 ? -13.107 0.709 10.569 1.00 97.88 87 ASP A O 1
ATOM 662 N N . ASN A 1 88 ? -11.004 0.907 9.816 1.00 98.44 88 ASN A N 1
ATOM 663 C CA . ASN A 1 88 ? -10.829 -0.485 9.390 1.00 98.44 88 ASN A CA 1
ATOM 664 C C . ASN A 1 88 ? -11.756 -0.941 8.248 1.00 98.44 88 ASN A C 1
ATOM 666 O O . ASN A 1 88 ? -12.016 -2.141 8.108 1.00 98.44 88 ASN A O 1
ATOM 670 N N . THR A 1 89 ? -12.247 -0.030 7.405 1.00 98.38 89 THR A N 1
ATOM 671 C CA . THR A 1 89 ? -13.161 -0.383 6.305 1.00 98.38 89 THR A CA 1
ATOM 672 C C . THR A 1 89 ? -12.502 -0.404 4.922 1.00 98.38 89 THR A C 1
ATOM 674 O O . THR A 1 89 ? -12.932 -1.188 4.064 1.00 98.38 89 THR A O 1
ATOM 677 N N . ILE A 1 90 ? -11.431 0.370 4.715 1.00 98.44 90 ILE A N 1
ATOM 678 C CA . ILE A 1 90 ? -10.785 0.600 3.413 1.00 98.44 90 ILE A CA 1
ATOM 679 C C . ILE A 1 90 ? -9.335 0.096 3.398 1.00 98.44 90 ILE A C 1
ATOM 681 O O . ILE A 1 90 ? -8.572 0.327 4.329 1.00 98.44 90 ILE A O 1
ATOM 685 N N . SER A 1 91 ? -8.939 -0.557 2.305 1.00 98.56 91 SER A N 1
ATOM 686 C CA . SER A 1 91 ? -7.540 -0.836 1.950 1.00 98.56 91 SER A CA 1
ATOM 687 C C . SER A 1 91 ? -7.256 -0.333 0.533 1.00 98.56 91 SER A C 1
ATOM 689 O O . SER A 1 91 ? -8.175 0.101 -0.166 1.00 98.56 91 SER A O 1
ATOM 691 N N . CYS A 1 92 ? -6.010 -0.416 0.060 1.00 98.31 92 CYS A N 1
ATOM 692 C CA . CYS A 1 92 ? -5.685 -0.050 -1.324 1.00 98.31 92 CYS A CA 1
ATOM 693 C C . CYS A 1 92 ? -6.540 -0.853 -2.320 1.00 98.31 92 CYS A C 1
ATOM 695 O O . CYS A 1 92 ? -7.076 -0.302 -3.283 1.00 98.31 92 CYS A O 1
ATOM 697 N N . SER A 1 93 ? -6.748 -2.143 -2.036 1.00 98.25 93 SER A N 1
ATOM 698 C CA . SER A 1 93 ? -7.571 -3.038 -2.857 1.00 98.25 93 SER A CA 1
ATOM 699 C C . SER A 1 93 ? -9.061 -2.675 -2.926 1.00 98.25 93 SER A C 1
ATOM 701 O O . SER A 1 93 ? -9.735 -3.131 -3.848 1.00 98.25 93 SER A O 1
ATOM 703 N N . SER A 1 94 ? -9.582 -1.838 -2.016 1.00 97.88 94 SER A N 1
ATOM 704 C CA . SER A 1 94 ? -10.981 -1.382 -2.070 1.00 97.88 94 SER A CA 1
ATOM 705 C C . SER A 1 94 ? -11.271 -0.560 -3.333 1.00 97.88 94 SER A C 1
ATOM 707 O O . SER A 1 94 ? -12.370 -0.649 -3.881 1.00 97.88 94 SER A O 1
ATOM 709 N N . CYS A 1 95 ? -10.279 0.209 -3.798 1.00 97.44 95 CYS A N 1
ATOM 710 C CA . CYS A 1 95 ? -10.367 1.089 -4.971 1.00 97.44 95 CYS A CA 1
ATOM 711 C C . CYS A 1 95 ? -9.474 0.615 -6.133 1.00 97.44 95 CYS A C 1
ATOM 713 O O . CYS A 1 95 ? -9.679 1.010 -7.276 1.00 97.44 95 CYS A O 1
ATOM 715 N N . HIS A 1 96 ? -8.462 -0.210 -5.862 1.00 97.44 96 HIS A N 1
ATOM 716 C CA . HIS A 1 96 ? -7.557 -0.779 -6.862 1.00 97.44 96 HIS A CA 1
ATOM 717 C C . HIS A 1 96 ? -7.797 -2.285 -6.989 1.00 97.44 96 HIS A C 1
ATOM 719 O O . HIS A 1 96 ? -6.992 -3.116 -6.562 1.00 97.44 96 HIS A O 1
ATOM 725 N N . LYS A 1 97 ? -8.942 -2.638 -7.576 1.00 97.56 97 LYS A N 1
ATOM 726 C CA . LYS A 1 97 ? -9.470 -4.003 -7.635 1.00 97.56 97 LYS A CA 1
ATOM 727 C C . LYS A 1 97 ? -8.785 -4.806 -8.731 1.00 97.56 97 LYS A C 1
ATOM 729 O O . LYS A 1 97 ? -8.718 -4.394 -9.892 1.00 97.56 97 LYS A O 1
ATOM 734 N N . ARG A 1 98 ? -8.280 -5.988 -8.377 1.00 96.44 98 ARG A N 1
ATOM 735 C CA . ARG A 1 98 ? -7.507 -6.844 -9.289 1.00 96.44 98 ARG A CA 1
ATOM 736 C C . ARG A 1 98 ? -8.302 -7.229 -10.542 1.00 96.44 98 ARG A C 1
ATOM 738 O O . ARG A 1 98 ? -7.719 -7.236 -11.624 1.00 96.44 98 ARG A O 1
ATOM 745 N N . GLU A 1 99 ? -9.601 -7.511 -10.420 1.00 96.75 99 GLU A N 1
ATOM 746 C CA . GLU A 1 99 ? -10.480 -7.853 -11.551 1.00 96.75 99 GLU A CA 1
ATOM 747 C C . GLU A 1 99 ? -10.602 -6.740 -12.605 1.00 96.75 99 GLU A C 1
ATOM 749 O O . GLU A 1 99 ? -10.854 -7.037 -13.770 1.00 96.75 99 GLU A O 1
ATOM 754 N N . PHE A 1 100 ? -10.324 -5.485 -12.237 1.00 96.81 100 PHE A N 1
ATOM 755 C CA . PHE A 1 100 ? -10.320 -4.330 -13.142 1.00 96.81 100 PHE A CA 1
ATOM 756 C C . PHE A 1 100 ? -8.902 -3.820 -13.411 1.00 96.81 100 PHE A C 1
ATOM 758 O O . PHE A 1 100 ? -8.665 -2.618 -13.516 1.00 96.81 100 PHE A O 1
ATOM 765 N N . ALA A 1 101 ? -7.930 -4.736 -13.486 1.00 96.00 101 ALA A N 1
ATOM 766 C CA . ALA A 1 101 ? -6.518 -4.410 -13.678 1.00 96.00 101 ALA A CA 1
ATOM 767 C C . ALA A 1 101 ? -5.990 -3.422 -12.618 1.00 96.00 101 ALA A C 1
ATOM 769 O O . ALA A 1 101 ? -5.231 -2.501 -12.923 1.00 96.00 101 ALA A O 1
ATOM 770 N N . PHE A 1 102 ? -6.396 -3.620 -11.361 1.00 97.31 102 PHE A N 1
ATOM 771 C CA . PHE A 1 102 ? -6.084 -2.735 -10.235 1.00 97.31 102 PHE A CA 1
ATOM 772 C C . PHE A 1 102 ? -6.621 -1.302 -10.406 1.00 97.31 102 PHE A C 1
ATOM 774 O O . PHE A 1 102 ? -6.018 -0.351 -9.911 1.00 97.31 102 PHE A O 1
ATOM 781 N N . GLY A 1 103 ? -7.734 -1.139 -11.123 1.00 96.25 103 GLY A N 1
ATOM 782 C CA . GLY A 1 103 ? -8.567 0.068 -11.132 1.00 96.25 103 GLY A CA 1
ATOM 783 C C . GLY A 1 103 ? -9.878 -0.134 -10.365 1.00 96.25 103 GLY A C 1
ATOM 784 O O . GLY A 1 103 ? -10.055 -1.137 -9.673 1.00 96.25 103 GLY A O 1
ATOM 785 N N . ASP A 1 104 ? -10.802 0.810 -10.510 1.00 97.00 104 ASP A N 1
ATOM 786 C CA . ASP A 1 104 ? -12.176 0.712 -10.001 1.00 97.00 104 ASP A CA 1
ATOM 787 C C . ASP A 1 104 ? -13.157 0.697 -11.183 1.00 97.00 104 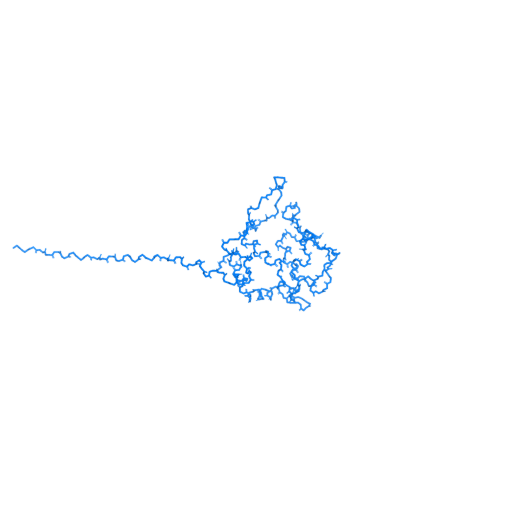ASP A C 1
ATOM 789 O O . ASP A 1 104 ? -12.856 1.229 -12.249 1.00 97.00 104 ASP A O 1
ATOM 793 N N . ASP A 1 105 ? -14.325 0.089 -11.001 1.00 95.56 105 ASP A N 1
ATOM 794 C CA . ASP A 1 105 ? -15.441 0.124 -11.951 1.00 95.56 105 ASP A CA 1
ATOM 795 C C . ASP A 1 105 ? -16.378 1.322 -11.713 1.00 95.56 105 ASP A C 1
ATOM 797 O O . ASP A 1 105 ? -17.282 1.593 -12.506 1.00 95.56 105 ASP A O 1
ATOM 801 N N . LYS A 1 106 ? -16.155 2.071 -10.628 1.00 95.88 106 LYS A N 1
ATOM 802 C CA . LYS A 1 106 ? -16.881 3.301 -10.296 1.00 95.88 106 LYS A CA 1
ATOM 803 C C . LYS A 1 106 ? -16.190 4.548 -10.853 1.00 95.88 106 LYS A C 1
ATOM 805 O O . LYS A 1 106 ? -14.972 4.665 -10.801 1.00 95.88 106 LYS A O 1
ATOM 810 N N . ILE A 1 107 ? -16.986 5.554 -11.242 1.00 94.69 107 ILE A N 1
ATOM 811 C CA . ILE A 1 107 ? -16.494 6.890 -11.651 1.00 94.69 107 ILE A CA 1
ATOM 812 C C . ILE A 1 107 ? -15.634 7.534 -10.554 1.00 94.69 107 ILE A C 1
ATOM 814 O O . ILE A 1 107 ? -14.613 8.150 -10.842 1.00 94.69 107 ILE A O 1
ATOM 818 N N . ALA A 1 108 ? -16.049 7.377 -9.302 1.00 96.25 108 ALA A N 1
ATOM 819 C CA . ALA A 1 108 ? -15.282 7.737 -8.126 1.00 96.25 108 ALA A CA 1
ATOM 820 C C . ALA A 1 108 ? -15.470 6.642 -7.074 1.00 96.25 108 ALA A C 1
ATOM 822 O O . ALA A 1 108 ? -16.566 6.095 -6.906 1.00 96.25 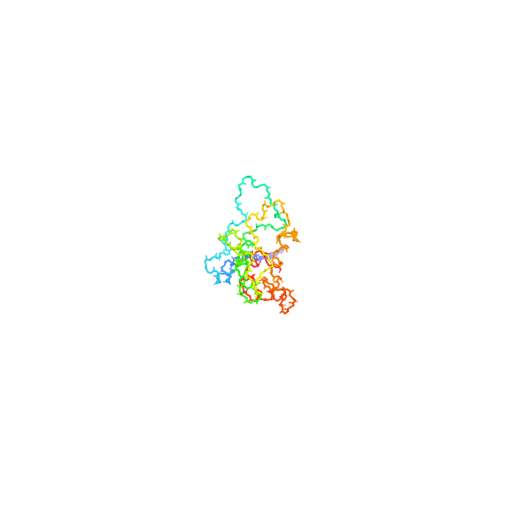108 ALA A O 1
ATOM 823 N N . SER A 1 109 ? -14.384 6.300 -6.396 1.00 97.19 109 SER A N 1
ATOM 824 C CA . SER A 1 109 ? -14.354 5.203 -5.438 1.00 97.19 109 SER A CA 1
ATOM 825 C C . SER A 1 109 ? -15.080 5.562 -4.140 1.00 97.19 109 SER A C 1
ATOM 827 O O . SER A 1 109 ? -15.409 6.717 -3.878 1.00 97.19 109 SER A O 1
ATOM 829 N N . THR A 1 110 ? -15.334 4.562 -3.301 1.00 97.31 110 THR A N 1
ATOM 830 C CA . THR A 1 110 ? -15.865 4.767 -1.946 1.00 97.31 110 THR A CA 1
ATOM 831 C C . THR A 1 110 ? -14.723 4.622 -0.947 1.00 97.31 110 THR A C 1
ATOM 833 O O . THR A 1 110 ? -14.073 3.580 -0.938 1.00 97.31 110 THR A O 1
ATOM 836 N N . GLY A 1 111 ? -14.486 5.644 -0.127 1.00 97.31 111 GLY A N 1
ATOM 837 C CA . GLY A 1 111 ? -13.536 5.614 0.983 1.00 97.31 111 GLY A CA 1
ATOM 838 C C . GLY A 1 111 ? -14.210 5.851 2.340 1.00 97.31 111 GLY A C 1
ATOM 839 O O . GLY A 1 111 ? -15.437 5.784 2.450 1.00 97.31 111 GLY A O 1
ATOM 840 N N . VAL A 1 112 ? -13.410 6.123 3.377 1.00 97.38 112 VAL A N 1
ATOM 841 C CA . VAL A 1 112 ? -13.862 6.179 4.787 1.00 97.38 112 VAL A CA 1
ATOM 842 C C . VAL A 1 112 ? -14.880 7.284 5.086 1.00 97.38 112 VAL A C 1
ATOM 844 O O . VAL A 1 112 ? -15.687 7.155 5.998 1.00 97.38 112 VAL A O 1
ATOM 847 N N . ASN A 1 113 ? -14.879 8.365 4.302 1.00 95.06 113 ASN A N 1
ATOM 848 C CA . ASN A 1 113 ? -15.777 9.512 4.482 1.00 95.06 113 ASN A CA 1
ATOM 849 C C . ASN A 1 113 ? -16.633 9.767 3.222 1.00 95.06 113 ASN A C 1
ATOM 851 O O . ASN A 1 113 ? -16.921 10.910 2.859 1.00 95.06 113 ASN A O 1
ATOM 855 N N . GLY A 1 114 ? -17.032 8.696 2.527 1.00 95.12 114 GLY A N 1
ATOM 856 C CA . GLY A 1 114 ? -17.925 8.752 1.368 1.00 95.12 114 GLY A CA 1
ATOM 857 C C . GLY A 1 114 ? -17.208 8.595 0.027 1.00 95.12 114 GLY A C 1
ATOM 858 O O . GLY A 1 114 ? -16.266 7.819 -0.104 1.00 95.12 114 GLY A O 1
ATOM 859 N N . VAL A 1 115 ? -17.703 9.269 -1.012 1.00 97.00 115 VAL A N 1
ATOM 860 C CA . VAL A 1 115 ? -17.165 9.138 -2.377 1.00 97.00 115 VAL A CA 1
ATOM 861 C C . VAL A 1 115 ? -15.900 9.989 -2.538 1.00 97.00 115 VAL A C 1
ATOM 863 O O . VAL A 1 115 ? -15.862 11.143 -2.102 1.00 97.00 115 VAL A O 1
ATOM 866 N N . THR A 1 116 ? -14.865 9.424 -3.165 1.00 95.75 116 THR A N 1
ATOM 867 C CA . THR A 1 116 ? -13.593 10.108 -3.439 1.00 95.75 116 THR A CA 1
ATOM 868 C C . THR A 1 116 ? -13.751 11.200 -4.504 1.00 95.75 116 THR A C 1
ATOM 870 O O . THR A 1 116 ? -14.777 11.313 -5.171 1.00 95.75 116 THR A O 1
ATOM 873 N N . GLY A 1 117 ? -12.732 12.049 -4.666 1.00 91.00 117 GLY A N 1
ATOM 874 C CA . GLY A 1 117 ? -12.783 13.162 -5.624 1.00 91.00 117 GLY A CA 1
ATOM 875 C C . GLY A 1 117 ? -12.518 12.785 -7.086 1.00 91.00 117 GLY A C 1
ATOM 876 O O . GLY A 1 117 ? -12.741 13.610 -7.965 1.00 91.00 117 GLY A O 1
ATOM 877 N N . MET A 1 118 ? -12.012 11.580 -7.361 1.00 89.19 118 MET A N 1
ATOM 878 C CA . MET A 1 118 ? -11.562 11.185 -8.699 1.00 89.19 118 MET A CA 1
ATOM 879 C C . MET A 1 118 ? -11.610 9.669 -8.905 1.00 89.19 118 MET A C 1
ATOM 881 O O . MET A 1 118 ? -11.583 8.896 -7.942 1.00 89.19 118 MET A O 1
ATOM 885 N N . HIS A 1 119 ? -11.631 9.262 -10.175 1.00 94.38 119 HIS A N 1
ATOM 886 C CA . HIS A 1 119 ? -11.520 7.865 -10.580 1.00 94.38 119 HIS A CA 1
ATOM 887 C C . HIS A 1 119 ? -10.170 7.279 -10.160 1.00 94.38 119 HIS A C 1
ATOM 889 O O . HIS A 1 119 ? -9.120 7.894 -10.367 1.00 94.38 119 HIS A O 1
ATOM 895 N N . SER A 1 120 ? -10.184 6.053 -9.646 1.00 94.94 120 SER A N 1
ATOM 896 C CA . SER A 1 120 ? -8.978 5.290 -9.325 1.00 94.94 120 SER A CA 1
ATOM 897 C C . SER A 1 120 ? -8.223 4.897 -10.600 1.00 94.94 120 SER A C 1
ATOM 899 O O . SER A 1 120 ? -8.737 4.158 -11.441 1.00 94.94 120 SER A O 1
ATOM 901 N N . MET A 1 121 ? -7.008 5.407 -10.798 1.00 91.56 121 MET A N 1
ATOM 902 C CA . MET A 1 121 ? -6.177 4.985 -11.931 1.00 91.56 121 MET A CA 1
ATOM 903 C C . MET A 1 121 ? -5.799 3.508 -11.775 1.00 91.56 121 MET A C 1
ATOM 905 O O . MET A 1 121 ? -5.453 3.058 -10.682 1.00 91.56 121 MET A O 1
ATOM 909 N N . ARG A 1 122 ? -5.813 2.751 -12.877 1.00 93.06 122 ARG A N 1
ATOM 910 C CA . ARG A 1 122 ? -5.305 1.373 -12.876 1.00 93.06 122 ARG A CA 1
ATOM 911 C C . ARG A 1 122 ? -3.816 1.360 -12.510 1.00 93.06 122 ARG A C 1
ATOM 913 O O . ARG A 1 122 ? -3.052 2.157 -13.051 1.00 93.06 122 ARG A O 1
ATOM 920 N N . LEU A 1 123 ? -3.396 0.437 -11.645 1.00 94.69 123 LEU A N 1
ATOM 921 C CA . LEU A 1 123 ? -1.990 0.354 -11.210 1.00 94.69 123 LEU A CA 1
ATOM 922 C C . LEU A 1 123 ? -1.114 -0.527 -12.107 1.00 94.69 123 LEU A C 1
ATOM 924 O O . LEU A 1 123 ? 0.115 -0.493 -12.006 1.00 94.69 123 LEU A O 1
ATOM 928 N N . VAL A 1 124 ? -1.720 -1.327 -12.992 1.00 92.88 124 VAL A N 1
ATOM 929 C CA . VAL A 1 124 ? -0.955 -2.187 -13.905 1.00 92.88 124 VAL A CA 1
ATOM 930 C C . VAL A 1 124 ? 0.042 -1.375 -14.727 1.00 92.88 124 VAL A C 1
ATOM 932 O O . VAL A 1 124 ? -0.292 -0.347 -15.312 1.00 92.88 124 VAL A O 1
ATOM 935 N N . ASN A 1 125 ? 1.271 -1.883 -14.798 1.00 90.19 125 ASN A N 1
ATOM 936 C CA . ASN A 1 125 ? 2.392 -1.308 -15.543 1.00 90.19 125 ASN A CA 1
ATOM 937 C C . ASN A 1 125 ? 2.887 0.068 -15.066 1.00 90.19 125 ASN A C 1
ATOM 939 O O . ASN A 1 125 ? 3.745 0.629 -15.742 1.00 90.19 125 ASN A O 1
ATOM 943 N N . GLY A 1 126 ? 2.444 0.583 -13.911 1.00 90.50 126 GLY A N 1
ATOM 944 C CA . GLY A 1 126 ? 2.910 1.879 -13.389 1.00 90.50 126 GLY A CA 1
ATOM 945 C C . GLY A 1 126 ? 4.439 1.985 -13.294 1.00 90.50 126 GLY A C 1
ATOM 946 O O . GLY A 1 126 ? 5.009 3.012 -13.647 1.00 90.50 126 GLY A O 1
ATOM 947 N N . ARG A 1 127 ? 5.113 0.879 -12.945 1.00 89.81 127 ARG A N 1
ATOM 948 C CA . ARG A 1 127 ? 6.583 0.762 -12.921 1.00 89.81 127 ARG A CA 1
ATOM 949 C C . ARG A 1 127 ? 7.255 0.981 -14.285 1.00 89.81 127 ARG A C 1
ATOM 951 O O . ARG A 1 127 ? 8.403 1.397 -14.364 1.00 89.81 127 ARG A O 1
ATOM 958 N N . PHE A 1 128 ? 6.582 0.631 -15.374 1.00 91.44 128 PHE A N 1
ATOM 959 C CA . PHE A 1 128 ? 7.171 0.592 -16.717 1.00 91.44 128 PHE A CA 1
ATOM 960 C C . PHE A 1 128 ? 6.748 1.788 -17.583 1.00 91.44 128 PHE A C 1
ATOM 962 O O . PHE A 1 128 ? 6.953 1.774 -18.797 1.00 91.44 128 PHE A O 1
ATOM 969 N N . ALA A 1 129 ? 6.136 2.811 -16.982 1.00 87.56 129 ALA A N 1
ATOM 970 C CA . ALA A 1 129 ? 5.729 4.024 -17.677 1.00 87.56 129 ALA A CA 1
ATOM 971 C C . ALA A 1 129 ? 6.933 4.924 -18.018 1.00 87.56 129 ALA A C 1
ATOM 973 O O . ALA A 1 129 ? 7.979 4.871 -17.372 1.00 87.56 129 ALA A O 1
ATOM 974 N N . ILE A 1 130 ? 6.778 5.748 -19.062 1.00 85.50 130 ILE A N 1
ATOM 975 C CA . ILE A 1 130 ? 7.722 6.839 -19.369 1.00 85.50 130 ILE A CA 1
ATOM 976 C C . ILE A 1 130 ? 7.561 7.963 -18.344 1.00 85.50 130 ILE A C 1
ATOM 978 O O . ILE A 1 130 ? 8.555 8.536 -17.908 1.00 85.50 130 ILE A O 1
ATOM 982 N N . GLU A 1 131 ? 6.313 8.248 -17.974 1.00 82.56 131 GLU A N 1
ATOM 983 C CA . GLU A 1 131 ? 5.985 9.225 -16.948 1.00 82.56 131 GLU A CA 1
ATOM 984 C C . GLU A 1 131 ? 6.495 8.748 -15.580 1.00 82.56 131 GLU A C 1
ATOM 986 O O . GLU A 1 131 ? 6.366 7.573 -15.215 1.00 82.56 131 GLU A O 1
ATOM 991 N N . GLN A 1 132 ? 7.112 9.667 -14.846 1.00 84.31 132 GLN A N 1
ATOM 992 C CA . GLN A 1 132 ? 7.628 9.435 -13.496 1.00 84.31 132 GLN A CA 1
ATOM 993 C C . GLN A 1 132 ? 6.787 10.152 -12.441 1.00 84.31 132 GLN A C 1
ATOM 995 O O . GLN A 1 132 ? 7.002 9.955 -11.247 1.00 84.31 132 GLN A O 1
ATOM 1000 N N . LYS A 1 133 ? 5.824 10.965 -12.877 1.00 91.62 133 LYS A N 1
ATOM 1001 C CA . LYS A 1 133 ? 4.823 11.583 -12.031 1.00 91.62 133 LYS A CA 1
ATOM 1002 C C . LYS A 1 133 ? 3.547 10.750 -11.952 1.00 91.62 133 LYS A C 1
ATOM 1004 O O . LYS A 1 133 ? 3.179 10.014 -12.862 1.00 91.62 133 LYS A O 1
ATOM 1009 N N . PHE A 1 134 ? 2.862 10.866 -10.827 1.00 92.81 134 PHE A N 1
ATOM 1010 C CA . PHE A 1 134 ? 1.714 10.041 -10.478 1.00 92.81 134 PHE A CA 1
ATOM 1011 C C . PHE A 1 134 ? 0.506 10.909 -10.121 1.00 92.81 134 PHE A C 1
ATOM 1013 O O . PHE A 1 134 ? 0.660 12.081 -9.774 1.00 92.81 134 PHE A O 1
ATOM 1020 N N . PHE A 1 135 ? -0.678 10.283 -10.149 1.00 94.06 135 PHE A N 1
ATOM 1021 C CA . PHE A 1 135 ? -2.014 10.901 -10.173 1.00 94.06 135 PHE A CA 1
ATOM 1022 C C . PHE A 1 135 ? -2.402 11.530 -11.517 1.00 94.06 135 PHE A C 1
ATOM 1024 O O . PHE A 1 135 ? -1.564 11.768 -12.379 1.00 94.06 135 PHE A O 1
ATOM 1031 N N . TRP A 1 136 ? -3.702 11.797 -11.682 1.00 93.38 136 TRP A N 1
ATOM 1032 C CA . TRP A 1 136 ? -4.271 12.453 -12.866 1.00 93.38 136 TRP A CA 1
ATOM 1033 C C . TRP A 1 136 ? -3.714 13.857 -13.122 1.00 93.38 136 TRP A C 1
ATOM 1035 O O . TRP A 1 136 ? -3.718 14.314 -14.258 1.00 93.38 136 TRP A O 1
ATOM 1045 N N . ASP A 1 137 ? -3.271 14.537 -12.068 1.00 94.62 137 ASP A N 1
ATOM 1046 C CA . ASP A 1 137 ? -2.708 15.888 -12.086 1.00 94.62 137 ASP A CA 1
ATOM 1047 C C . ASP A 1 137 ? -1.176 15.892 -11.959 1.00 94.62 137 ASP A C 1
ATOM 1049 O O . ASP A 1 137 ? -0.582 16.953 -11.775 1.00 94.62 137 ASP A O 1
ATOM 1053 N N . GLU A 1 138 ? -0.539 14.716 -12.023 1.00 94.62 138 GLU A N 1
ATOM 1054 C CA . GLU A 1 138 ? 0.916 14.546 -11.964 1.00 94.62 138 GLU A CA 1
ATOM 1055 C C . GLU A 1 138 ? 1.587 15.149 -10.709 1.00 94.62 138 GLU A C 1
ATOM 1057 O O . GLU A 1 138 ? 2.789 15.427 -10.700 1.00 94.62 138 GLU A O 1
ATOM 1062 N N . ARG A 1 139 ? 0.842 15.376 -9.618 1.00 95.44 139 ARG A N 1
ATOM 1063 C CA . ARG A 1 139 ? 1.375 16.100 -8.448 1.00 95.44 139 ARG A CA 1
ATOM 1064 C C . ARG A 1 139 ? 2.428 15.326 -7.649 1.00 95.44 139 ARG A C 1
ATOM 1066 O O . ARG A 1 139 ? 3.172 15.936 -6.886 1.00 95.44 139 ARG A O 1
ATOM 1073 N N . ALA A 1 140 ? 2.470 13.999 -7.769 1.00 94.62 140 ALA A N 1
ATOM 1074 C CA . ALA A 1 140 ? 3.424 13.164 -7.042 1.00 94.62 140 ALA A CA 1
ATOM 1075 C C . ALA A 1 140 ? 4.620 12.815 -7.925 1.00 94.62 140 ALA A C 1
ATOM 1077 O O . ALA A 1 140 ? 4.434 12.339 -9.035 1.00 94.62 140 ALA A O 1
ATOM 1078 N N . THR A 1 141 ? 5.843 13.009 -7.437 1.00 92.06 141 THR A N 1
ATOM 1079 C CA . THR A 1 141 ? 7.080 12.850 -8.232 1.00 92.06 141 THR A CA 1
ATOM 1080 C C . THR A 1 141 ? 7.676 11.440 -8.207 1.00 92.06 141 THR A C 1
ATOM 1082 O O . THR A 1 141 ? 8.685 11.190 -8.863 1.00 92.06 141 THR A O 1
ATOM 1085 N N . SER A 1 142 ? 7.089 10.530 -7.428 1.00 90.44 142 SER A N 1
ATOM 1086 C CA . SER A 1 142 ? 7.456 9.114 -7.371 1.00 90.44 142 SER A CA 1
ATOM 1087 C C . SER A 1 142 ? 6.291 8.266 -6.857 1.00 90.44 142 SER A C 1
ATOM 1089 O O . SER A 1 142 ? 5.332 8.795 -6.284 1.00 90.44 142 SER A O 1
ATOM 1091 N N . LEU A 1 143 ? 6.387 6.942 -7.013 1.00 90.44 143 LEU A N 1
ATOM 1092 C CA . LEU A 1 143 ? 5.393 6.002 -6.492 1.00 90.44 143 LEU A CA 1
ATOM 1093 C C . LEU A 1 143 ? 5.357 6.030 -4.959 1.00 90.44 143 LEU A C 1
ATOM 1095 O O . LEU A 1 143 ? 4.285 6.025 -4.357 1.00 90.44 143 LEU A O 1
ATOM 1099 N N . GLU A 1 144 ? 6.520 6.103 -4.314 1.00 89.94 144 GLU A N 1
ATOM 1100 C CA . GLU A 1 144 ? 6.636 6.215 -2.860 1.00 89.94 144 GLU A CA 1
ATOM 1101 C C . GLU A 1 144 ? 5.980 7.505 -2.354 1.00 89.94 144 GLU A C 1
ATOM 1103 O O . GLU A 1 144 ? 5.255 7.482 -1.361 1.00 89.94 144 GLU A O 1
ATOM 1108 N N . ASN A 1 145 ? 6.162 8.620 -3.071 1.00 92.19 145 ASN A N 1
ATOM 1109 C CA . ASN A 1 145 ? 5.487 9.872 -2.745 1.00 92.19 145 ASN A CA 1
ATOM 1110 C C . ASN A 1 145 ? 3.969 9.786 -2.965 1.00 92.19 145 ASN A C 1
ATOM 1112 O O . ASN A 1 145 ? 3.208 10.335 -2.168 1.00 92.19 145 ASN A O 1
ATOM 1116 N N . GLN A 1 146 ? 3.522 9.089 -4.013 1.00 94.19 146 GLN A N 1
ATOM 1117 C CA . GLN A 1 146 ? 2.103 8.859 -4.273 1.00 94.19 146 GLN A CA 1
ATOM 1118 C C . GLN A 1 146 ? 1.455 8.031 -3.156 1.00 94.19 146 GLN A C 1
ATOM 1120 O O . GLN A 1 146 ? 0.376 8.382 -2.696 1.00 94.19 146 GLN A O 1
ATOM 1125 N N . THR A 1 147 ? 2.100 6.947 -2.717 1.00 93.38 147 THR A N 1
ATOM 1126 C CA . THR A 1 147 ? 1.492 5.902 -1.871 1.00 93.38 147 THR A CA 1
ATOM 1127 C C . THR A 1 147 ? 1.057 6.415 -0.494 1.00 93.38 147 THR A C 1
ATOM 1129 O O . THR A 1 147 ? 0.034 5.978 0.030 1.00 93.38 147 THR A O 1
ATOM 1132 N N . THR A 1 148 ? 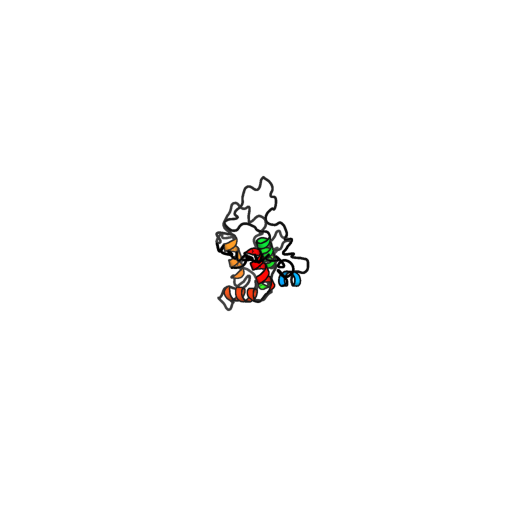1.776 7.384 0.076 1.00 94.31 148 THR A N 1
ATOM 1133 C CA . THR A 1 148 ? 1.431 7.970 1.383 1.00 94.31 148 THR A CA 1
ATOM 1134 C C . THR A 1 148 ? 0.215 8.901 1.312 1.00 94.31 148 THR A C 1
ATOM 1136 O O . THR A 1 148 ? -0.528 9.027 2.284 1.00 94.31 148 THR A O 1
ATOM 1139 N N . GLN A 1 149 ? -0.043 9.535 0.163 1.00 96.62 149 GLN A N 1
ATOM 1140 C CA . GLN A 1 149 ? -1.094 10.554 0.057 1.00 96.62 149 GLN A CA 1
ATOM 1141 C C . GLN A 1 149 ? -2.522 9.992 0.233 1.00 96.62 149 GLN A C 1
ATOM 1143 O O . GLN A 1 149 ? -3.273 10.591 0.996 1.00 96.62 149 GLN A O 1
ATOM 1148 N N . PRO A 1 150 ? -2.930 8.849 -0.366 1.00 96.94 150 PRO A N 1
ATOM 1149 C CA . PRO A 1 150 ? -4.236 8.236 -0.106 1.00 96.94 150 PRO A CA 1
ATOM 1150 C C . PRO A 1 150 ? -4.440 7.816 1.350 1.00 96.94 150 PRO A C 1
ATOM 1152 O O . PRO A 1 150 ? -5.565 7.856 1.840 1.00 96.94 150 PRO A O 1
ATOM 1155 N N . ILE A 1 151 ? -3.363 7.441 2.050 1.00 97.81 151 ILE A N 1
ATOM 1156 C CA . ILE A 1 151 ? -3.428 7.108 3.477 1.00 97.81 151 ILE A CA 1
ATOM 1157 C C . ILE A 1 151 ? -3.852 8.350 4.276 1.00 97.81 151 ILE A C 1
ATOM 1159 O O . ILE A 1 151 ? -4.720 8.283 5.145 1.00 97.81 151 ILE A O 1
ATOM 1163 N N . GLN A 1 152 ? -3.271 9.501 3.936 1.00 97.19 152 GLN A N 1
ATOM 1164 C CA . GLN A 1 152 ? -3.564 10.782 4.575 1.00 97.19 152 GLN A CA 1
ATOM 1165 C C . GLN A 1 152 ? -4.849 11.445 4.074 1.00 97.19 152 GLN A C 1
ATOM 1167 O O . GLN A 1 152 ? -5.373 12.318 4.750 1.00 97.19 152 GLN A O 1
ATOM 1172 N N . ASP A 1 153 ? -5.364 11.088 2.902 1.00 96.94 153 ASP A N 1
ATOM 1173 C CA . ASP A 1 153 ? -6.545 11.749 2.352 1.00 96.94 153 ASP A CA 1
ATOM 1174 C C . ASP A 1 153 ? -7.786 11.474 3.216 1.00 96.94 153 ASP A C 1
ATOM 1176 O O . ASP A 1 153 ? -8.143 10.317 3.471 1.00 96.94 153 ASP A O 1
ATOM 1180 N N . HIS A 1 154 ? -8.461 12.554 3.624 1.00 96.38 154 HIS A N 1
ATOM 1181 C CA . HIS A 1 154 ? -9.648 12.529 4.481 1.00 96.38 154 HIS A CA 1
ATOM 1182 C C . HIS A 1 154 ? -10.763 11.642 3.919 1.00 96.38 154 HIS A C 1
ATOM 1184 O O . HIS A 1 154 ? -11.474 10.975 4.662 1.00 96.38 154 HIS A O 1
ATOM 1190 N N . LYS A 1 155 ? -10.948 11.611 2.598 1.00 96.56 155 LYS A N 1
ATOM 1191 C CA . LYS A 1 155 ? -12.004 10.827 1.951 1.00 96.56 155 LYS A CA 1
ATOM 1192 C C . LYS A 1 155 ? -11.576 9.412 1.609 1.00 96.56 155 LYS A C 1
ATOM 1194 O O . LYS A 1 155 ? -12.462 8.582 1.426 1.00 96.56 155 LYS A O 1
ATOM 1199 N N . VAL A 1 156 ? -10.278 9.123 1.517 1.00 97.12 156 VAL A N 1
ATOM 1200 C CA . VAL A 1 156 ? -9.786 7.797 1.119 1.00 97.12 156 VAL A CA 1
ATOM 1201 C C . VAL A 1 156 ? -9.551 6.897 2.333 1.00 97.12 156 VAL A C 1
ATOM 1203 O O . VAL A 1 156 ? -10.353 5.986 2.537 1.00 97.12 156 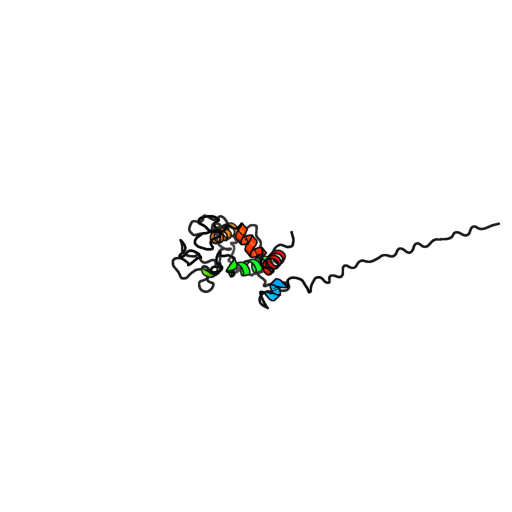VAL A O 1
ATOM 1206 N N . MET A 1 157 ? -8.508 7.134 3.141 1.00 98.25 157 MET A N 1
ATOM 1207 C CA . MET A 1 157 ? -8.185 6.293 4.315 1.00 98.25 157 MET A CA 1
ATOM 1208 C C . MET A 1 157 ? -8.190 7.051 5.652 1.00 98.25 157 MET A C 1
ATOM 1210 O O . MET A 1 157 ? -8.287 6.408 6.698 1.00 98.25 157 MET A O 1
ATOM 1214 N N . GLY A 1 158 ? -8.177 8.387 5.630 1.00 97.94 158 GLY A N 1
ATOM 1215 C CA . GLY A 1 158 ? -8.541 9.224 6.774 1.00 97.94 158 GLY A CA 1
ATOM 1216 C C . GLY A 1 158 ? -7.474 9.392 7.855 1.00 97.94 158 GLY A C 1
ATOM 1217 O O . GLY A 1 158 ? -7.825 9.462 9.030 1.00 97.94 158 GLY A O 1
ATOM 1218 N N . PHE A 1 159 ? -6.188 9.436 7.493 1.00 98.25 159 PHE A N 1
ATOM 1219 C CA . PHE A 1 159 ? -5.102 9.808 8.412 1.00 98.25 159 PHE A CA 1
ATOM 1220 C C . PHE A 1 159 ? -4.538 11.219 8.138 1.00 98.25 159 PHE A C 1
ATOM 1222 O O . PHE A 1 159 ? -3.317 11.425 8.149 1.00 98.25 159 PHE A O 1
ATOM 1229 N N . SER A 1 160 ? -5.407 12.198 7.851 1.00 96.56 160 SER A N 1
ATOM 1230 C CA . SER A 1 160 ? -4.991 13.555 7.454 1.00 96.56 160 SER A CA 1
ATOM 1231 C C . SER A 1 160 ? -4.375 14.373 8.592 1.00 96.56 160 SER A C 1
ATOM 1233 O O . SER A 1 160 ? -3.571 15.269 8.339 1.00 96.56 160 SER A O 1
ATOM 1235 N N . GLY A 1 161 ? -4.734 14.079 9.845 1.00 97.38 161 GLY A N 1
ATOM 1236 C CA . GLY A 1 161 ? -4.419 14.922 11.001 1.00 97.38 161 GLY A CA 1
ATOM 1237 C C . GLY A 1 161 ? -5.220 16.228 11.065 1.00 97.38 161 GLY A C 1
ATOM 1238 O O . GLY A 1 161 ? -4.893 17.098 11.873 1.00 97.38 161 GLY A O 1
ATOM 1239 N N . THR A 1 162 ? -6.243 16.383 10.223 1.00 95.06 162 THR A N 1
ATOM 1240 C CA . THR A 1 162 ? -7.148 17.541 10.158 1.00 95.06 162 THR A CA 1
ATOM 1241 C C . THR A 1 162 ? -8.600 17.074 10.180 1.00 95.06 162 THR A C 1
ATOM 1243 O O . THR A 1 162 ? -8.876 15.891 10.023 1.00 95.06 162 THR A O 1
ATOM 1246 N N . ASP A 1 163 ? -9.553 17.986 10.385 1.00 89.94 163 ASP A N 1
ATOM 1247 C CA . ASP A 1 163 ? -10.990 17.690 10.225 1.00 89.94 163 ASP A CA 1
ATOM 1248 C C . ASP A 1 163 ? -11.501 16.512 11.083 1.00 89.94 163 ASP A C 1
ATOM 1250 O O . ASP A 1 163 ? -12.428 15.794 10.713 1.00 89.94 163 ASP A O 1
ATOM 1254 N N . GLY A 1 164 ? -10.882 16.317 12.254 1.00 93.44 164 GLY A N 1
ATOM 1255 C CA . GLY A 1 164 ? -11.202 15.238 13.194 1.00 93.44 164 GLY A CA 1
ATOM 1256 C C . GLY A 1 164 ? -10.535 13.894 12.888 1.00 93.44 164 GLY A C 1
ATOM 1257 O O . GLY A 1 164 ? -10.717 12.951 13.658 1.00 93.44 164 GLY A O 1
ATOM 1258 N N . ASP A 1 165 ? -9.749 13.793 11.816 1.00 97.69 165 ASP A N 1
ATOM 1259 C CA . ASP A 1 165 ? -9.005 12.581 11.495 1.00 97.69 165 ASP A CA 1
ATOM 1260 C C . ASP A 1 165 ? -7.722 12.449 12.334 1.00 97.69 165 ASP A C 1
ATOM 1262 O O . ASP A 1 165 ? -7.035 13.441 12.607 1.00 97.69 165 ASP A O 1
ATOM 1266 N N . PRO A 1 166 ? -7.339 11.213 12.706 1.00 98.19 166 PRO A N 1
ATOM 1267 C CA . PRO A 1 166 ? -6.006 10.939 13.232 1.00 98.19 166 PRO A CA 1
ATOM 1268 C C . PRO A 1 166 ? -4.917 11.291 12.204 1.00 98.19 166 PRO A C 1
ATOM 1270 O O . PRO A 1 166 ? -5.185 11.434 11.017 1.00 98.19 166 PRO A O 1
ATOM 1273 N N . ASN A 1 167 ? -3.662 11.414 12.638 1.00 97.88 167 ASN A N 1
ATOM 1274 C CA . ASN A 1 167 ? -2.516 11.624 11.742 1.00 97.88 167 ASN A CA 1
ATOM 1275 C C . ASN A 1 167 ? -1.741 10.313 11.498 1.00 97.88 167 ASN A C 1
ATOM 1277 O O . ASN A 1 167 ? -2.020 9.285 12.117 1.00 97.88 167 ASN A O 1
ATOM 1281 N N . LEU A 1 168 ? -0.720 10.347 10.637 1.00 97.19 168 LEU A N 1
ATOM 1282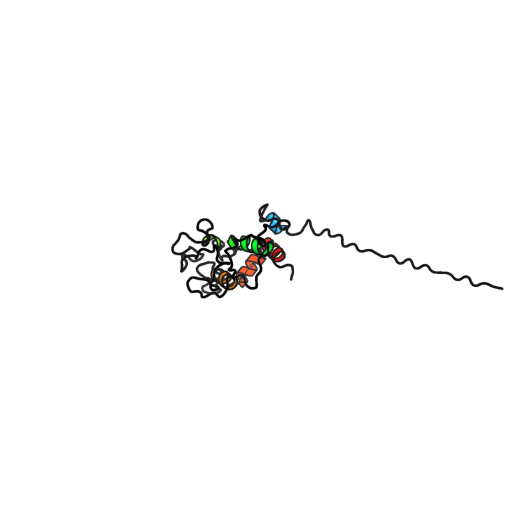 C CA . LEU A 1 168 ? 0.114 9.169 10.355 1.00 97.19 168 LEU A CA 1
ATOM 1283 C C . LEU A 1 168 ? 0.801 8.572 11.591 1.00 97.19 168 LEU A C 1
ATOM 1285 O O . LEU A 1 168 ? 1.010 7.365 11.624 1.00 97.19 168 LEU A O 1
ATOM 1289 N N . ALA A 1 169 ? 1.125 9.366 12.616 1.00 98.19 169 ALA A N 1
ATOM 1290 C CA . ALA A 1 169 ? 1.718 8.823 13.840 1.00 98.19 169 ALA A CA 1
ATOM 1291 C C . ALA A 1 169 ? 0.742 7.875 14.556 1.00 98.19 169 ALA A C 1
ATOM 1293 O O . ALA A 1 169 ? 1.143 6.808 15.010 1.00 98.19 169 ALA A O 1
ATOM 1294 N N . ALA A 1 170 ? -0.553 8.206 14.573 1.00 98.38 170 ALA A N 1
ATOM 1295 C CA . ALA A 1 170 ? -1.578 7.315 15.110 1.00 98.38 170 ALA A CA 1
ATOM 1296 C C . ALA A 1 170 ? -1.733 6.028 14.279 1.00 98.38 170 ALA A C 1
ATOM 1298 O O . ALA A 1 170 ? -1.957 4.960 14.852 1.00 98.38 170 ALA A O 1
ATOM 1299 N N . LEU A 1 171 ? -1.577 6.098 12.949 1.00 98.25 171 LEU A N 1
ATOM 1300 C CA . LEU A 1 171 ? -1.508 4.894 12.115 1.00 98.25 171 LEU A CA 1
ATOM 1301 C C . LEU A 1 171 ? -0.298 4.034 12.490 1.00 98.25 171 LEU A C 1
ATOM 1303 O O . LEU A 1 171 ? -0.448 2.829 12.658 1.00 98.25 171 LEU A O 1
ATOM 1307 N N . ILE A 1 172 ? 0.881 4.635 12.656 1.00 97.75 172 ILE A N 1
ATOM 1308 C CA . ILE A 1 172 ? 2.097 3.907 13.037 1.00 97.75 172 ILE A CA 1
ATOM 1309 C C . ILE A 1 172 ? 1.880 3.181 14.368 1.00 97.75 172 ILE A C 1
ATOM 1311 O O . ILE A 1 172 ? 2.030 1.964 14.406 1.00 97.75 172 ILE A O 1
ATOM 1315 N N . THR A 1 173 ? 1.392 3.868 15.407 1.00 98.44 173 THR A N 1
ATOM 1316 C CA . THR A 1 173 ? 1.065 3.240 16.702 1.00 98.44 173 THR A CA 1
ATOM 1317 C C . THR A 1 173 ? 0.071 2.084 16.556 1.00 98.44 173 THR A C 1
ATOM 1319 O O . THR A 1 173 ? 0.214 1.041 17.195 1.00 98.44 173 THR A O 1
ATOM 1322 N N . LYS A 1 174 ? -0.939 2.241 15.694 1.00 98.00 174 LYS A N 1
ATOM 1323 C CA . LYS A 1 174 ? -1.917 1.187 15.409 1.00 98.00 174 LYS A CA 1
ATOM 1324 C C . LYS A 1 174 ? -1.270 -0.041 14.761 1.00 98.00 174 LYS A C 1
ATOM 1326 O O . LYS A 1 174 ? -1.603 -1.158 15.146 1.00 98.00 174 LYS A O 1
ATOM 1331 N N . LEU A 1 175 ? -0.369 0.146 13.793 1.00 97.81 175 LEU A N 1
ATOM 1332 C CA . LEU A 1 175 ? 0.325 -0.962 13.130 1.00 97.81 175 LEU A CA 1
ATOM 1333 C C . LEU A 1 175 ? 1.376 -1.613 14.041 1.00 97.81 175 LEU A C 1
ATOM 1335 O O . LEU A 1 175 ? 1.515 -2.831 14.028 1.00 97.81 175 LEU A O 1
ATOM 1339 N N . GLU A 1 176 ? 2.067 -0.836 14.876 1.00 97.00 176 GLU A N 1
ATOM 1340 C CA . GLU A 1 176 ? 3.027 -1.342 15.868 1.00 97.00 176 GLU A CA 1
ATOM 1341 C C . GLU A 1 176 ? 2.366 -2.253 16.909 1.00 97.00 176 GLU A C 1
ATOM 1343 O O . GLU A 1 176 ? 2.983 -3.213 17.373 1.00 97.00 176 GLU A O 1
ATOM 1348 N N . ALA A 1 177 ? 1.095 -2.009 17.241 1.00 97.69 177 ALA A N 1
ATOM 1349 C CA . ALA A 1 177 ? 0.324 -2.854 18.152 1.00 97.69 177 ALA A CA 1
ATOM 1350 C C . ALA A 1 177 ? -0.005 -4.249 17.580 1.00 97.69 177 ALA A C 1
ATOM 1352 O O . ALA A 1 177 ? -0.512 -5.106 18.306 1.00 97.69 177 ALA A O 1
ATOM 1353 N N . LEU A 1 178 ? 0.269 -4.496 16.295 1.00 97.81 178 LEU A N 1
ATOM 1354 C CA . LEU A 1 178 ? 0.018 -5.765 15.616 1.00 97.81 178 LEU A CA 1
ATOM 1355 C C . LEU A 1 178 ? 1.338 -6.553 15.499 1.00 97.81 178 LEU A C 1
ATOM 1357 O O . LEU A 1 178 ? 2.201 -6.182 14.698 1.00 97.81 178 LEU A O 1
ATOM 1361 N N . PRO A 1 179 ? 1.517 -7.668 16.239 1.00 96.56 179 PRO A N 1
ATOM 1362 C CA . PRO A 1 179 ? 2.811 -8.358 16.316 1.00 96.56 179 PRO A CA 1
ATOM 1363 C C . PRO A 1 179 ? 3.366 -8.816 14.960 1.00 96.56 179 PRO A C 1
ATOM 1365 O O . PRO A 1 179 ? 4.573 -8.790 14.730 1.00 96.56 179 PRO A O 1
ATOM 1368 N N . TYR A 1 180 ? 2.488 -9.189 14.024 1.00 96.31 180 TYR A N 1
ATOM 1369 C CA . TYR A 1 180 ? 2.905 -9.618 12.691 1.00 96.31 180 TYR A CA 1
ATOM 1370 C C . TYR A 1 180 ? 3.494 -8.476 11.852 1.00 96.31 180 TYR A C 1
ATOM 1372 O O . TYR A 1 180 ? 4.314 -8.748 10.981 1.00 96.31 180 TYR A O 1
ATOM 1380 N N . TYR A 1 181 ? 3.130 -7.210 12.095 1.00 97.62 181 TYR A N 1
ATOM 1381 C CA . TYR A 1 181 ? 3.753 -6.091 11.387 1.00 97.62 181 TYR A CA 1
ATOM 1382 C C . TYR A 1 181 ? 5.190 -5.884 11.846 1.00 97.62 181 TYR A C 1
ATOM 1384 O O . TYR A 1 181 ? 6.062 -5.739 10.996 1.00 97.62 181 TYR A O 1
ATOM 1392 N N . GLN A 1 182 ? 5.468 -5.964 13.148 1.00 95.38 182 GLN A N 1
ATOM 1393 C CA . GLN A 1 182 ? 6.844 -5.888 13.656 1.00 95.38 182 GLN A CA 1
ATOM 1394 C C . GLN A 1 182 ? 7.733 -6.942 12.979 1.00 95.38 182 GLN A C 1
ATOM 1396 O O . GLN A 1 182 ? 8.810 -6.642 12.465 1.00 95.38 182 GLN A O 1
ATOM 1401 N N . GLU A 1 183 ? 7.230 -8.173 12.892 1.00 95.81 183 GLU A N 1
ATOM 1402 C CA . GLU A 1 183 ? 7.906 -9.274 12.215 1.00 95.81 183 GLU A CA 1
ATOM 1403 C C . GLU A 1 183 ? 8.048 -9.068 10.694 1.00 95.81 183 GLU A C 1
ATOM 1405 O O . GLU A 1 183 ? 9.116 -9.347 10.146 1.00 95.81 183 GLU A O 1
ATOM 1410 N N . LEU A 1 184 ? 7.016 -8.569 9.998 1.00 96.75 184 LEU A N 1
ATOM 1411 C CA . LEU A 1 184 ? 7.068 -8.310 8.550 1.00 96.75 184 LEU A CA 1
ATOM 1412 C C . LEU A 1 184 ? 8.046 -7.183 8.205 1.00 96.75 184 LEU A C 1
ATOM 1414 O O . LEU A 1 184 ? 8.778 -7.293 7.221 1.00 96.75 184 LEU A O 1
ATOM 1418 N N . PHE A 1 185 ? 8.082 -6.115 9.005 1.00 96.69 185 PHE A N 1
ATOM 1419 C CA . PHE A 1 185 ? 9.035 -5.020 8.831 1.00 96.69 185 PHE A CA 1
ATOM 1420 C C . PHE A 1 185 ? 10.465 -5.488 9.109 1.00 96.69 185 PHE A C 1
ATOM 1422 O O . PHE A 1 185 ? 11.344 -5.226 8.289 1.00 96.69 185 PHE A O 1
ATOM 1429 N N . LYS A 1 186 ? 10.682 -6.278 10.169 1.00 95.19 186 LYS A N 1
ATOM 1430 C CA . LYS A 1 186 ? 11.971 -6.933 10.434 1.00 95.19 186 LYS A CA 1
ATOM 1431 C C . LYS A 1 186 ? 12.414 -7.828 9.275 1.00 95.19 186 LYS A C 1
ATOM 1433 O O . LYS A 1 186 ? 13.579 -7.825 8.893 1.00 95.19 186 LYS A O 1
ATOM 1438 N N . LEU A 1 187 ? 11.498 -8.602 8.694 1.00 95.00 187 LEU A N 1
ATOM 1439 C CA . LEU A 1 187 ? 11.786 -9.452 7.535 1.00 95.00 187 LEU A CA 1
ATOM 1440 C C . LEU A 1 187 ? 12.136 -8.632 6.278 1.00 95.00 187 LEU A C 1
ATOM 1442 O O . LEU A 1 187 ? 12.962 -9.057 5.471 1.00 95.00 187 LEU A O 1
ATOM 1446 N N . ALA A 1 188 ? 11.503 -7.472 6.091 1.00 95.62 188 ALA A N 1
ATOM 1447 C CA . ALA A 1 188 ? 11.713 -6.605 4.934 1.00 95.62 188 ALA A CA 1
ATOM 1448 C C . ALA A 1 188 ? 12.992 -5.759 5.024 1.00 95.62 188 ALA A C 1
ATOM 1450 O O . ALA A 1 188 ? 13.697 -5.637 4.022 1.00 95.62 188 ALA A O 1
ATOM 1451 N N . TYR A 1 189 ? 13.290 -5.202 6.199 1.00 94.12 189 TYR A N 1
ATOM 1452 C CA . TYR A 1 189 ? 14.311 -4.163 6.374 1.00 94.12 189 TYR A CA 1
ATOM 1453 C C . TYR A 1 189 ? 15.399 -4.506 7.403 1.00 94.12 189 TYR A C 1
ATOM 1455 O O . TYR A 1 189 ? 16.372 -3.764 7.514 1.00 94.12 189 TYR A O 1
ATOM 1463 N N . GLY A 1 190 ? 15.285 -5.636 8.106 1.00 90.94 190 GLY A N 1
ATOM 1464 C CA . GLY A 1 190 ? 16.187 -6.021 9.193 1.00 90.94 190 GLY A CA 1
ATOM 1465 C C . GLY A 1 190 ? 15.795 -5.423 10.547 1.00 90.94 190 GLY A C 1
ATOM 1466 O O . GLY A 1 190 ? 14.750 -4.791 10.688 1.00 90.94 190 GLY A O 1
ATOM 1467 N N . ASP A 1 191 ? 16.641 -5.659 11.549 1.00 78.12 191 ASP A N 1
ATOM 1468 C CA . ASP A 1 191 ? 16.587 -4.947 12.828 1.00 78.12 191 ASP A CA 1
ATOM 1469 C C . ASP A 1 191 ? 17.417 -3.658 12.706 1.00 78.12 191 ASP A C 1
ATOM 1471 O O . ASP A 1 191 ? 18.519 -3.688 12.150 1.00 78.12 191 ASP A O 1
ATOM 1475 N N . SER A 1 192 ? 16.893 -2.543 13.215 1.00 53.69 192 SER A N 1
ATOM 1476 C CA . SER A 1 192 ? 17.630 -1.285 13.412 1.00 53.69 192 SER A CA 1
ATOM 1477 C C . SER A 1 192 ? 18.355 -1.263 14.751 1.00 53.69 192 SER A C 1
ATOM 1479 O O . SER A 1 192 ? 17.696 -1.650 15.744 1.00 53.69 192 SER A O 1
#

Secondary structure (DSSP, 8-state):
-PPP--------------------SSSTTHHHHHHSTTT--TTS----TT----TT-------S----HHHHHHHHHHHH-GGGSTTS---HHHHSBGGGTTB-SSSS-EETTEE-SS-----TTGGG-S---BSTT--BSSHHHHHHHHHH-TTTT---SSTT---HHHHHHHHHTSHHHHHHHHHHH---

pLDDT: mean 87.71, std 16.46, range [37.47, 98.62]

Sequence (192 aa):
MLKPFSIFILCAVVMASCSKENTATVEQYTAIKSTFVATIDPANLSNYAAQTKPAYIVKDNTTTNPITNSGATLGRVLFYDKNLSKDNTISCSSCHKREFAFGDDKIASTGVNGVTGMHSMRLVNGRFAIEQKFFWDERATSLENQTTQPIQDHKVMGFSGTDGDPNLAALITKLEALPYYQELFKLAYGDS